Protein AF-A0A448X0I5-F1 (afdb_monomer_lite)

Radius of gyration: 19.86 Å; chains: 1; bounding box: 57×51×52 Å

InterPro domains:
  IPR002018 Carboxylesterase, type B [PF00135] (1-133)
  IPR019826 Carboxylesterase type B, active site [PS00122] (81-96)
  IPR029058 Alpha/Beta hydrolase fold [G3DSA:3.40.50.1820] (1-152)
  IPR029058 Alpha/Beta hydrolase fold [SSF53474] (1-139)
  IPR050654 Acetylcholinesterase-related enzymes [PTHR43918] (1-142)

Organism: NCBI:txid117903

Foldseek 3Di:
DEEDEADLQADDDCPDPVNPCPVVCVPVVADYHYFDFHGFQVQAQPADDDPPDDDFPRHGRNRLVRVQVVLVVCLVPVVVVVHDQAAAEQEYAHLSLLSQQQLCLFPSRVVSHDHYEHEHDHCPPPSSEAENVRSNVLSCVLPPPVCPRVNVVVLVPDDPVVNVVSQDPPPDDDDDPDDPDDPDDHSGHHYQRDDSGHHPPRPDDDHPYDYDYDDPDDPPPPPPDD

Sequence (226 aa):
MVWIYGGGFTSGSASLDVYNGAFLAAHEDVVVVNMQYRMGAFGFLYFKPRSNELPTNAVGNQALWDQNMALRWVQRNIDRFGGDPDQVTLFGESAGSVSVSLHWLSPMSQRYFTRAILQSGSSDCRWGLDSPDESHERSTEVIPPFLHSRTCHLIRSRSMDRRASVWLPPLHSTPLHSTPHSAIHVPAFPVQSGGVEPAASTVCQKVDSLARFHFKGNPMELSRDA

Secondary structure (DSSP, 8-state):
-EEE--STTTS--TT-GGG-THHHHHHHT---EE-----HHHHH-B-PPPTTSPPPS-BS-HHHHHHHHHHHHHHHHGGGGT--GGG-EEEEETHHHHHHHHHHH-TTTGGG-SEEEEES--TTSTTT-B-HHHHHHHHHHHS-GGGSGGGHHHHHTS-HHHHHHHHSPPSS----------S---S---B-SSSSSPPTT--------EEE--------------

pLDDT: mean 75.4, std 24.4, range [26.36, 98.69]

Structure (mmCIF, N/CA/C/O backbone):
data_AF-A0A448X0I5-F1
#
_entry.id   AF-A0A448X0I5-F1
#
loop_
_atom_site.group_PDB
_atom_site.id
_atom_site.type_symbol
_atom_site.label_atom_id
_atom_site.label_alt_id
_atom_site.label_comp_id
_atom_site.label_asym_id
_atom_site.label_entity_id
_atom_site.label_seq_id
_atom_site.pdbx_PDB_ins_code
_atom_site.Cartn_x
_atom_site.Cartn_y
_atom_site.Cartn_z
_atom_site.occupancy
_atom_site.B_iso_or_equiv
_atom_site.auth_seq_id
_atom_site.auth_comp_id
_atom_site.auth_asym_id
_atom_site.auth_atom_id
_atom_site.pdbx_PDB_model_num
ATOM 1 N N . MET A 1 1 ? -7.430 -2.170 13.851 1.00 98.31 1 MET A N 1
ATOM 2 C CA . MET A 1 1 ? -6.114 -2.538 13.281 1.00 98.31 1 MET A CA 1
ATOM 3 C C . MET A 1 1 ? -6.276 -2.857 11.798 1.00 98.31 1 MET A C 1
ATOM 5 O O . MET A 1 1 ? -7.212 -3.565 11.452 1.00 98.31 1 MET A O 1
ATOM 9 N N . VAL A 1 2 ? -5.411 -2.328 10.927 1.00 98.69 2 VAL A N 1
ATOM 10 C CA . VAL A 1 2 ? -5.505 -2.472 9.459 1.00 98.69 2 VAL A CA 1
ATOM 11 C C . VAL A 1 2 ? -4.298 -3.243 8.924 1.00 98.69 2 VAL A C 1
ATOM 13 O O . VAL A 1 2 ? -3.171 -2.771 9.061 1.00 98.69 2 VAL A O 1
ATOM 16 N N . TRP A 1 3 ? -4.535 -4.415 8.336 1.00 98.62 3 TRP A N 1
ATOM 17 C CA . TRP A 1 3 ? -3.514 -5.347 7.858 1.00 98.62 3 TRP A CA 1
ATOM 18 C C . TRP A 1 3 ? -3.138 -5.111 6.393 1.00 98.62 3 TRP A C 1
ATOM 20 O O . TRP A 1 3 ? -4.009 -5.079 5.516 1.00 98.62 3 TRP A O 1
ATOM 30 N N . ILE A 1 4 ? -1.831 -5.034 6.126 1.00 98.62 4 ILE A N 1
ATOM 31 C CA . ILE A 1 4 ? -1.240 -5.100 4.786 1.00 98.62 4 ILE A CA 1
ATOM 32 C C . ILE A 1 4 ? -0.479 -6.421 4.646 1.00 98.62 4 ILE A C 1
ATOM 34 O O . ILE A 1 4 ? 0.539 -6.631 5.308 1.00 98.62 4 ILE A O 1
ATOM 38 N N . TYR A 1 5 ? -0.942 -7.307 3.764 1.00 98.31 5 TYR A N 1
ATOM 39 C CA . TYR A 1 5 ? -0.251 -8.573 3.512 1.00 98.31 5 TYR A CA 1
ATOM 40 C C . TYR A 1 5 ? 1.052 -8.381 2.715 1.00 98.31 5 TYR A C 1
ATOM 42 O O . TYR A 1 5 ? 1.174 -7.461 1.900 1.00 98.31 5 TYR A O 1
ATOM 50 N N . GLY A 1 6 ? 2.013 -9.279 2.952 1.00 96.00 6 GLY A N 1
ATOM 51 C CA . GLY A 1 6 ? 3.290 -9.372 2.240 1.00 96.00 6 GLY A CA 1
ATOM 52 C C . GLY A 1 6 ? 3.223 -10.180 0.940 1.00 96.00 6 GLY A C 1
ATOM 53 O O . GLY A 1 6 ? 2.166 -10.328 0.347 1.00 96.00 6 GLY A O 1
ATOM 54 N N . GLY A 1 7 ? 4.359 -10.722 0.491 1.00 92.69 7 GLY A N 1
ATOM 55 C CA . GLY A 1 7 ? 4.448 -11.490 -0.766 1.00 92.69 7 GLY A CA 1
ATOM 56 C C . GLY A 1 7 ? 5.256 -10.803 -1.870 1.00 92.69 7 GLY A C 1
ATOM 57 O O . GLY A 1 7 ? 4.971 -10.967 -3.060 1.00 92.69 7 GLY A O 1
ATOM 58 N N . GLY A 1 8 ? 6.257 -10.007 -1.469 1.00 90.19 8 GLY A N 1
ATOM 59 C CA . GLY A 1 8 ? 7.232 -9.395 -2.378 1.00 90.19 8 GLY A CA 1
ATOM 60 C C . GLY A 1 8 ? 6.586 -8.555 -3.476 1.00 90.19 8 GLY A C 1
ATOM 61 O O . GLY A 1 8 ? 7.029 -8.620 -4.614 1.00 90.19 8 GLY A O 1
ATOM 62 N N . PHE A 1 9 ? 5.476 -7.874 -3.171 1.00 92.00 9 PHE A N 1
ATOM 63 C CA . PHE A 1 9 ? 4.691 -7.061 -4.110 1.00 92.00 9 PHE A CA 1
ATOM 64 C C . PHE A 1 9 ? 4.168 -7.777 -5.365 1.00 92.00 9 PHE A C 1
ATOM 66 O O . PHE A 1 9 ? 3.594 -7.125 -6.232 1.00 92.00 9 PHE A O 1
ATOM 73 N N . THR A 1 10 ? 4.305 -9.098 -5.476 1.00 87.88 10 THR A N 1
ATOM 74 C CA . THR A 1 10 ? 3.957 -9.884 -6.678 1.00 87.88 10 THR A CA 1
ATOM 75 C C . THR A 1 10 ? 2.949 -10.988 -6.411 1.00 87.88 10 THR A C 1
ATOM 77 O O . THR A 1 10 ? 2.334 -11.497 -7.345 1.00 87.88 10 THR A O 1
ATOM 80 N N . SER A 1 11 ? 2.748 -11.330 -5.145 1.00 89.81 11 SER A N 1
ATOM 81 C CA . SER A 1 11 ? 1.824 -12.358 -4.685 1.00 89.81 11 SER A CA 1
ATOM 82 C C . SER A 1 11 ? 1.225 -11.956 -3.340 1.00 89.81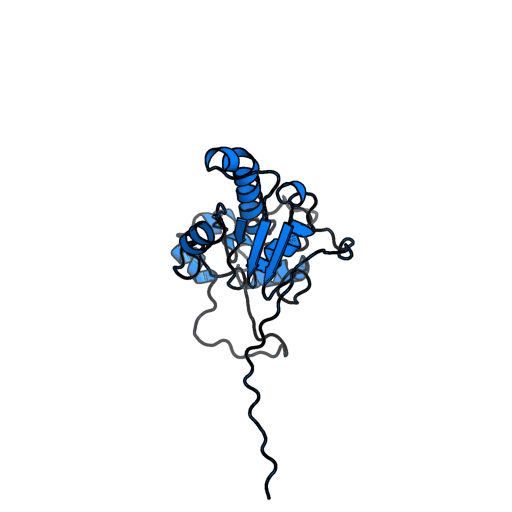 11 SER A C 1
ATOM 84 O O . SER A 1 11 ? 1.711 -11.026 -2.699 1.00 89.81 11 SER A O 1
ATOM 86 N N . GLY A 1 12 ? 0.175 -12.659 -2.920 1.00 94.06 12 GLY A N 1
ATOM 87 C CA . GLY A 1 12 ? -0.479 -12.447 -1.631 1.00 94.06 12 GLY A CA 1
ATOM 88 C C . GLY A 1 12 ? -1.990 -12.268 -1.753 1.00 94.06 12 GLY A C 1
ATOM 89 O O . GLY A 1 12 ? -2.532 -12.051 -2.837 1.00 94.06 12 GLY A O 1
ATOM 90 N N . SER A 1 13 ? -2.681 -12.405 -0.624 1.00 96.56 13 SER A N 1
ATOM 91 C CA . SER A 1 13 ? -4.109 -12.113 -0.507 1.00 96.56 13 SER A CA 1
ATOM 92 C C . SER A 1 13 ? -4.478 -11.853 0.950 1.00 96.56 13 SER A C 1
ATOM 94 O O . SER A 1 13 ? -4.023 -12.557 1.848 1.00 96.56 13 SER A O 1
ATOM 96 N N . ALA A 1 14 ? -5.368 -10.893 1.181 1.00 96.81 14 ALA A N 1
ATOM 97 C CA . ALA A 1 14 ? -6.019 -10.627 2.461 1.00 96.81 14 ALA A CA 1
ATOM 98 C C . ALA A 1 14 ? -6.938 -11.768 2.917 1.00 96.81 14 ALA A C 1
ATOM 100 O O . ALA A 1 14 ? -7.315 -11.810 4.086 1.00 96.81 14 ALA A O 1
ATOM 101 N N . SER A 1 15 ? -7.317 -12.661 1.996 1.00 96.62 15 SER A N 1
ATOM 102 C CA . SER A 1 15 ? -8.253 -13.764 2.225 1.00 96.62 15 SER A CA 1
ATOM 103 C C . SER A 1 15 ? -7.581 -15.082 2.619 1.00 96.62 15 SER A C 1
ATOM 105 O O . SER A 1 15 ? -8.254 -16.106 2.639 1.00 96.62 15 SER A O 1
ATOM 107 N N . LEU A 1 16 ? -6.262 -15.101 2.840 1.00 95.81 16 LEU A N 1
ATOM 108 C CA . LEU A 1 16 ? -5.578 -16.311 3.299 1.00 95.81 16 LEU A CA 1
ATOM 109 C C . LEU A 1 16 ? -6.012 -16.653 4.729 1.00 95.81 16 LEU A C 1
ATOM 111 O O . LEU A 1 16 ? -6.103 -15.760 5.570 1.00 95.81 16 LEU A O 1
ATOM 115 N N . ASP A 1 17 ? -6.186 -17.943 5.022 1.00 96.56 17 ASP A N 1
ATOM 116 C CA . ASP A 1 17 ? -6.641 -18.422 6.338 1.00 96.56 17 ASP A CA 1
ATOM 117 C C . ASP A 1 17 ? -5.736 -17.960 7.487 1.00 96.56 17 ASP A C 1
ATOM 119 O O . ASP A 1 17 ? -6.210 -17.633 8.574 1.00 96.56 17 ASP A O 1
ATOM 123 N N . VAL A 1 18 ? -4.427 -17.857 7.231 1.00 96.19 18 VAL A N 1
ATOM 124 C CA . VAL A 1 18 ? -3.438 -17.354 8.201 1.00 96.19 18 VAL A CA 1
ATOM 125 C C . VAL A 1 18 ? -3.683 -15.893 8.607 1.00 96.19 18 VAL A C 1
ATOM 127 O O . VAL A 1 18 ? -3.232 -15.466 9.665 1.00 96.19 18 VAL A O 1
ATOM 130 N N . TYR A 1 19 ? -4.417 -15.126 7.797 1.00 97.06 19 TYR A N 1
ATOM 131 C CA . TYR A 1 19 ? -4.793 -13.739 8.075 1.00 97.06 19 TYR A CA 1
ATOM 132 C C . TYR A 1 19 ? -6.243 -13.603 8.542 1.00 97.06 19 TYR A C 1
ATOM 134 O O . TYR A 1 19 ? -6.787 -12.497 8.526 1.00 97.06 19 TYR A O 1
ATOM 142 N N . ASN A 1 20 ? -6.887 -14.694 8.964 1.00 96.75 20 ASN A N 1
ATOM 143 C CA . ASN A 1 20 ? -8.222 -14.629 9.542 1.00 96.75 20 ASN A CA 1
ATOM 144 C C . ASN A 1 20 ? -8.223 -13.763 10.818 1.00 96.75 20 ASN A C 1
ATOM 146 O O . ASN A 1 20 ? -7.840 -14.202 11.904 1.00 96.75 20 ASN A O 1
ATOM 150 N N . GLY A 1 21 ? -8.691 -12.521 10.673 1.00 96.62 21 GLY A N 1
ATOM 151 C CA . GLY A 1 21 ? -8.705 -11.515 11.732 1.00 96.62 21 GLY A CA 1
ATOM 152 C C . GLY A 1 21 ? -9.695 -11.791 12.863 1.00 96.62 21 GLY A C 1
ATOM 153 O O . GLY A 1 21 ? -9.618 -11.120 13.888 1.00 96.62 21 GLY A O 1
ATOM 154 N N . ALA A 1 22 ? -10.594 -12.774 12.718 1.00 96.69 22 ALA A N 1
ATOM 155 C CA . ALA A 1 22 ? -11.604 -13.084 13.729 1.00 96.69 22 ALA A CA 1
ATOM 156 C C . ALA A 1 22 ? -10.981 -13.491 15.071 1.00 96.69 22 ALA A C 1
ATOM 158 O O . ALA A 1 22 ? -11.482 -13.103 16.122 1.00 96.69 22 ALA A O 1
ATOM 159 N N . PHE A 1 23 ? -9.862 -14.223 15.043 1.00 94.75 23 PHE A N 1
ATOM 160 C CA . PHE A 1 23 ? -9.165 -14.625 16.265 1.00 94.75 23 PHE A CA 1
ATOM 161 C C . PHE A 1 23 ? -8.624 -13.418 17.027 1.00 94.75 23 PHE A C 1
ATOM 163 O O . PHE A 1 23 ? -8.868 -13.301 18.224 1.00 94.75 23 PHE A O 1
ATOM 170 N N . LEU A 1 24 ? -7.936 -12.508 16.334 1.00 96.62 24 LEU A N 1
ATOM 171 C CA . LEU A 1 24 ? -7.379 -11.305 16.949 1.00 96.62 24 LEU A CA 1
ATOM 172 C C . LEU A 1 24 ? -8.488 -10.378 17.463 1.00 96.62 24 LEU A C 1
ATOM 174 O O . LEU A 1 24 ? -8.401 -9.893 18.585 1.00 96.62 24 LEU A O 1
ATOM 178 N N . ALA A 1 25 ? -9.552 -10.195 16.675 1.00 97.75 25 ALA A N 1
ATOM 179 C CA . ALA A 1 25 ? -10.702 -9.387 17.068 1.00 97.75 25 ALA A CA 1
ATOM 180 C C . ALA A 1 25 ? -11.384 -9.916 18.339 1.00 97.75 25 ALA A C 1
ATOM 182 O O . ALA A 1 25 ? -11.718 -9.135 19.223 1.00 97.75 25 ALA A O 1
ATOM 183 N N . ALA A 1 26 ? -11.552 -11.239 18.448 1.00 96.38 26 ALA A N 1
ATOM 184 C CA . ALA A 1 26 ? -12.213 -11.867 19.589 1.00 96.38 26 ALA A CA 1
ATOM 185 C C . ALA A 1 26 ? -11.378 -11.850 20.881 1.00 96.38 26 ALA A C 1
ATOM 187 O O . ALA A 1 26 ? -11.957 -11.835 21.963 1.00 96.38 26 ALA A O 1
ATOM 188 N N . HIS A 1 27 ? -10.045 -11.891 20.783 1.00 97.25 27 HIS A N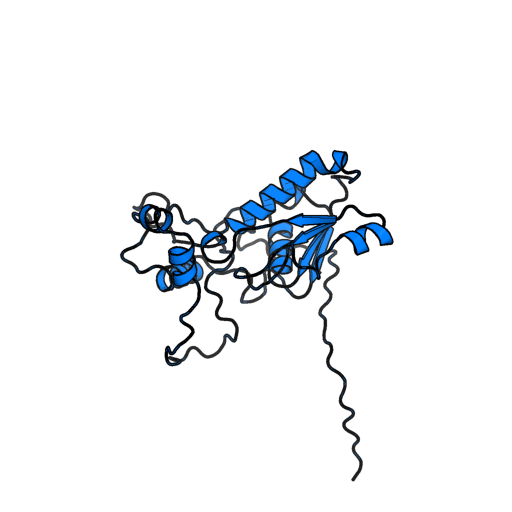 1
ATOM 189 C CA . HIS A 1 27 ? -9.169 -11.964 21.960 1.00 97.25 27 HIS A CA 1
ATOM 190 C C . HIS A 1 27 ? -8.742 -10.592 22.483 1.00 97.25 27 HIS A C 1
ATOM 192 O O . HIS A 1 27 ? -8.615 -10.431 23.691 1.00 97.25 27 HIS A O 1
ATOM 198 N N . GLU A 1 28 ? -8.522 -9.620 21.594 1.00 97.12 28 GLU A N 1
ATOM 199 C CA . GLU A 1 28 ? -7.928 -8.323 21.956 1.00 97.12 28 GLU A CA 1
ATOM 200 C C . GLU A 1 28 ? -8.935 -7.162 21.936 1.00 97.12 28 GLU A C 1
ATOM 202 O O . GLU A 1 28 ? -8.533 -6.015 22.106 1.00 97.12 28 GLU A O 1
ATOM 207 N N . ASP A 1 29 ? -10.226 -7.441 21.717 1.00 95.62 29 ASP A N 1
ATOM 208 C CA . ASP A 1 29 ? -11.299 -6.436 21.613 1.00 95.62 29 ASP A CA 1
ATOM 209 C C . ASP A 1 29 ? -10.967 -5.313 20.611 1.00 95.62 29 ASP A C 1
ATOM 211 O O . ASP A 1 29 ? -10.930 -4.119 20.912 1.00 95.62 29 ASP A O 1
ATOM 215 N N . VAL A 1 30 ? -10.658 -5.719 19.375 1.00 97.75 30 VAL A N 1
ATOM 216 C CA . VAL A 1 30 ? -10.278 -4.808 18.286 1.00 97.75 30 VAL A CA 1
ATOM 217 C C . VAL A 1 30 ? -11.057 -5.090 17.009 1.00 97.75 30 VAL A C 1
ATOM 219 O O . VAL A 1 30 ? -11.312 -6.234 16.641 1.00 97.75 30 VAL A O 1
ATOM 222 N N . VAL A 1 31 ? -11.333 -4.042 16.232 1.00 98.31 31 VAL A N 1
ATOM 223 C CA . VAL A 1 31 ? -11.793 -4.200 14.844 1.00 98.31 31 VAL A CA 1
ATOM 224 C C . VAL A 1 31 ? -10.592 -4.487 13.943 1.00 98.31 31 VAL A C 1
ATOM 226 O O . VAL A 1 31 ? -9.655 -3.685 13.883 1.00 98.31 31 VAL A O 1
ATOM 229 N N . VAL A 1 32 ? -10.613 -5.604 13.212 1.00 98.44 32 VAL A N 1
ATOM 230 C CA . VAL A 1 32 ? -9.558 -5.982 12.256 1.00 98.44 32 VAL A CA 1
ATOM 231 C C . VAL A 1 32 ? -10.042 -5.765 10.825 1.00 98.44 32 VAL A C 1
ATOM 233 O O . VAL A 1 32 ? -11.105 -6.244 10.441 1.00 98.44 32 VAL A O 1
ATOM 236 N N . VAL A 1 33 ? -9.250 -5.048 10.028 1.00 98.62 33 VAL A N 1
ATOM 237 C CA . VAL A 1 33 ? -9.527 -4.771 8.614 1.00 98.62 33 VAL A CA 1
ATOM 238 C C . VAL A 1 33 ? -8.385 -5.314 7.771 1.00 98.62 33 VAL A C 1
ATOM 240 O O . VAL A 1 33 ? -7.253 -4.866 7.927 1.00 98.62 33 VAL A O 1
ATOM 243 N N . ASN A 1 34 ? -8.677 -6.214 6.834 1.00 97.81 34 ASN A N 1
ATOM 244 C CA . ASN A 1 34 ? -7.704 -6.666 5.841 1.00 97.81 34 ASN A CA 1
ATOM 245 C C . ASN A 1 34 ? -8.047 -6.044 4.483 1.00 97.81 34 ASN A C 1
ATOM 247 O O . ASN A 1 34 ? -9.206 -6.077 4.067 1.00 97.81 34 ASN A O 1
ATOM 251 N N . MET A 1 35 ? -7.058 -5.494 3.776 1.00 97.50 35 MET A N 1
ATOM 252 C CA . MET A 1 35 ? -7.280 -4.824 2.488 1.00 97.50 35 MET A CA 1
ATOM 253 C C . MET A 1 35 ? -6.559 -5.514 1.331 1.00 97.50 35 MET A C 1
ATOM 255 O O . MET A 1 35 ? -5.447 -6.009 1.492 1.00 97.50 35 MET A O 1
ATOM 259 N N . GLN A 1 36 ? -7.184 -5.488 0.153 1.00 98.19 36 GLN A N 1
ATOM 260 C CA . GLN A 1 36 ? -6.575 -5.890 -1.116 1.00 98.19 36 GLN A CA 1
ATOM 261 C C . GLN A 1 36 ? -5.869 -4.708 -1.778 1.00 98.19 36 GLN A C 1
ATOM 263 O O . GLN A 1 36 ? -6.360 -3.581 -1.730 1.00 98.19 36 GLN A O 1
ATOM 268 N N . TYR A 1 37 ? -4.758 -4.982 -2.459 1.00 97.75 37 TYR A N 1
ATOM 269 C CA . TYR A 1 37 ? -4.078 -4.015 -3.317 1.00 97.75 37 TYR A CA 1
ATOM 270 C C . TYR A 1 37 ? -3.551 -4.694 -4.586 1.00 97.75 37 TYR A C 1
ATOM 272 O O . TYR A 1 37 ? -3.305 -5.904 -4.606 1.00 97.75 37 TYR A O 1
ATOM 280 N N . ARG A 1 38 ? -3.410 -3.934 -5.680 1.00 95.56 38 ARG A N 1
ATOM 281 C CA . ARG A 1 38 ? -2.838 -4.459 -6.931 1.00 95.56 38 ARG A CA 1
ATOM 282 C C . ARG A 1 38 ? -1.380 -4.879 -6.731 1.00 95.56 38 ARG A C 1
ATOM 284 O O . ARG A 1 38 ? -0.647 -4.256 -5.982 1.00 95.56 38 ARG A O 1
ATOM 291 N N . MET A 1 39 ? -0.937 -5.904 -7.448 1.00 90.44 39 MET A N 1
ATOM 292 C CA . MET A 1 39 ? 0.417 -6.462 -7.331 1.00 90.44 39 MET A CA 1
ATOM 293 C C . MET A 1 39 ? 1.103 -6.552 -8.695 1.00 90.44 39 MET A C 1
ATOM 295 O O . MET A 1 39 ? 0.464 -6.401 -9.743 1.00 90.44 39 MET A O 1
ATOM 299 N N . GLY A 1 40 ? 2.412 -6.788 -8.685 1.00 87.00 40 GLY A N 1
ATOM 300 C CA . GLY A 1 40 ? 3.264 -6.836 -9.863 1.00 87.00 40 GLY A CA 1
ATOM 301 C C . GLY A 1 40 ? 3.110 -5.568 -10.695 1.00 87.00 40 GLY A C 1
ATOM 302 O O . GLY A 1 40 ? 2.828 -4.483 -10.186 1.00 87.00 40 GLY A O 1
ATOM 303 N N . ALA A 1 41 ? 3.200 -5.700 -12.009 1.00 83.19 41 ALA A N 1
ATOM 304 C CA . ALA A 1 41 ? 3.045 -4.552 -12.890 1.00 83.19 41 ALA A CA 1
ATOM 305 C C . ALA A 1 41 ? 1.635 -3.944 -12.912 1.00 83.19 41 ALA A C 1
ATOM 307 O O . ALA A 1 41 ? 1.470 -2.786 -13.284 1.00 83.19 41 ALA A O 1
ATOM 308 N N . PHE A 1 42 ? 0.596 -4.666 -12.480 1.00 85.19 42 PHE A N 1
ATOM 309 C CA . PHE A 1 42 ? -0.723 -4.044 -12.330 1.00 85.19 42 PHE A CA 1
ATOM 310 C C . PHE A 1 42 ? -0.724 -2.964 -11.241 1.00 85.19 42 PHE A C 1
ATOM 312 O O . PHE A 1 42 ? -1.519 -2.024 -11.314 1.00 85.19 42 PHE A O 1
ATOM 319 N N . GLY A 1 43 ? 0.148 -3.115 -10.241 1.00 89.38 43 GLY A N 1
ATOM 320 C CA . GLY A 1 43 ? 0.298 -2.200 -9.114 1.00 89.38 43 GLY A CA 1
ATOM 321 C C . GLY A 1 43 ? 1.481 -1.239 -9.230 1.00 89.38 43 GLY A C 1
ATOM 322 O O . GLY A 1 43 ? 1.410 -0.131 -8.704 1.00 89.38 43 GLY A O 1
ATOM 323 N N . PHE A 1 44 ? 2.550 -1.633 -9.920 1.00 89.94 44 PHE A N 1
ATOM 324 C CA . PHE A 1 44 ? 3.852 -0.970 -9.799 1.00 89.94 44 PHE A CA 1
ATOM 325 C C . PHE A 1 44 ? 4.539 -0.658 -11.132 1.00 89.94 44 PHE A C 1
ATOM 327 O O . PHE A 1 44 ? 5.677 -0.209 -11.136 1.00 89.94 44 PHE A O 1
ATOM 334 N N . LEU A 1 45 ? 3.869 -0.848 -12.274 1.00 86.94 45 LEU A N 1
ATOM 335 C CA . LEU A 1 45 ? 4.476 -0.535 -13.568 1.00 86.94 45 LEU A CA 1
ATOM 336 C C . LEU A 1 45 ? 4.832 0.952 -13.683 1.00 86.94 45 LEU A C 1
ATOM 338 O O . LEU A 1 45 ? 3.960 1.816 -13.525 1.00 86.94 45 LEU A O 1
ATOM 342 N N . TYR A 1 46 ? 6.090 1.224 -14.026 1.00 86.44 46 TYR A N 1
ATOM 343 C CA . TYR A 1 46 ? 6.645 2.568 -14.098 1.00 86.44 46 TYR A CA 1
ATOM 344 C C . TYR A 1 46 ? 7.429 2.785 -15.395 1.00 86.44 46 TYR A C 1
ATOM 346 O O . TYR A 1 46 ? 8.391 2.084 -15.688 1.00 86.44 46 TYR A O 1
ATOM 354 N N . PHE A 1 47 ? 7.068 3.817 -16.157 1.00 85.06 47 PHE A N 1
ATOM 355 C CA . PHE A 1 47 ? 7.911 4.322 -17.237 1.00 85.06 47 PHE A CA 1
ATOM 356 C C . PHE A 1 47 ? 8.293 5.773 -16.975 1.00 85.06 47 PHE A C 1
ATOM 358 O O . PHE A 1 47 ? 7.415 6.641 -16.935 1.00 85.06 47 PHE A O 1
ATOM 365 N N . LYS A 1 48 ? 9.605 6.027 -16.858 1.00 82.56 48 LYS A N 1
ATOM 366 C CA . LYS A 1 48 ? 10.175 7.360 -16.671 1.00 82.56 48 LYS A CA 1
ATOM 367 C C . LYS A 1 48 ? 9.663 8.312 -17.764 1.00 82.56 48 LYS A C 1
ATOM 369 O O . LYS A 1 48 ? 9.806 7.999 -18.950 1.00 82.56 48 LYS A O 1
ATOM 374 N N . PRO A 1 49 ? 9.060 9.459 -17.402 1.00 75.12 49 PRO A N 1
ATOM 375 C CA . PRO A 1 49 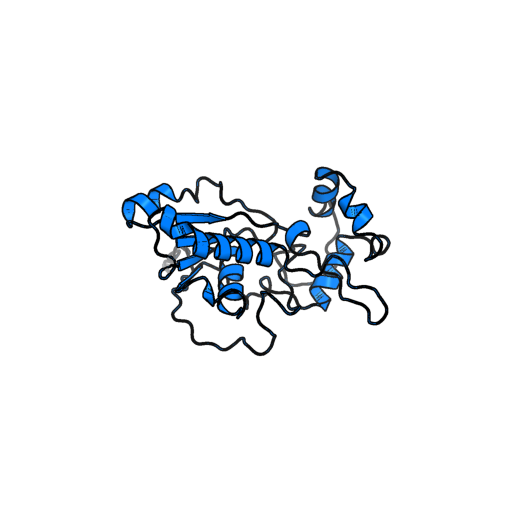? 8.611 10.437 -18.383 1.00 75.12 49 PRO A CA 1
ATOM 376 C C . PRO A 1 49 ? 9.793 10.981 -19.192 1.00 75.12 49 PRO A C 1
ATOM 378 O O . PRO A 1 49 ? 10.828 11.336 -18.626 1.00 75.12 49 PRO A O 1
ATOM 381 N N . ARG A 1 50 ? 9.634 11.093 -20.514 1.00 72.00 50 ARG A N 1
ATOM 382 C CA . ARG A 1 50 ? 10.564 11.841 -21.372 1.00 72.00 50 ARG A CA 1
ATOM 383 C C . ARG A 1 50 ? 10.084 13.282 -21.499 1.00 72.00 50 ARG A C 1
ATOM 385 O O . ARG A 1 50 ? 8.885 13.525 -21.577 1.00 72.00 50 ARG A O 1
ATOM 392 N N . SER A 1 51 ? 11.018 14.232 -21.541 1.00 63.59 51 SER A N 1
ATOM 393 C CA . SER A 1 51 ? 10.750 15.683 -21.528 1.00 63.59 51 SER A CA 1
ATOM 394 C C . SER A 1 51 ? 9.853 16.188 -22.667 1.00 63.59 51 SER A C 1
ATOM 396 O O . SER A 1 51 ? 9.329 17.294 -22.592 1.00 63.59 51 SER A O 1
ATOM 398 N N . ASN A 1 52 ? 9.668 15.384 -23.712 1.00 61.66 52 ASN A N 1
ATOM 399 C CA . ASN A 1 52 ? 8.891 15.677 -24.912 1.00 61.66 52 ASN A CA 1
ATOM 400 C C . ASN A 1 52 ? 7.715 14.706 -25.145 1.00 61.66 52 ASN A C 1
ATOM 402 O O . ASN A 1 52 ? 7.084 14.762 -26.201 1.00 61.66 52 ASN A O 1
ATOM 406 N N . GLU A 1 53 ? 7.411 13.815 -24.197 1.00 60.44 53 GLU A N 1
ATOM 407 C CA . GLU A 1 53 ? 6.290 12.877 -24.295 1.00 60.44 53 GLU A CA 1
ATOM 408 C C . GLU A 1 53 ? 5.154 13.271 -23.342 1.00 60.44 53 GLU A C 1
ATOM 410 O O . GLU A 1 53 ? 5.377 13.805 -22.255 1.00 60.44 53 GLU A O 1
ATOM 415 N N . LEU A 1 54 ? 3.910 12.990 -23.748 1.00 56.56 54 LEU A N 1
ATOM 416 C CA . LEU A 1 54 ? 2.768 13.070 -22.838 1.00 56.56 54 LEU A CA 1
ATOM 417 C C . LEU A 1 54 ? 3.014 12.149 -21.628 1.00 56.56 54 LEU A C 1
ATOM 419 O O . LEU A 1 54 ? 3.615 11.083 -21.808 1.00 56.56 54 LEU A O 1
ATOM 423 N N . PRO A 1 55 ? 2.536 12.516 -20.421 1.00 57.59 55 PRO A N 1
ATOM 424 C CA . PRO A 1 55 ? 2.698 11.694 -19.228 1.00 57.59 55 PRO A CA 1
ATOM 425 C C . PRO A 1 55 ? 2.290 10.250 -19.512 1.00 57.59 55 PRO A C 1
ATOM 427 O O . PRO A 1 55 ? 1.212 9.988 -20.056 1.00 57.59 55 PRO A O 1
ATOM 430 N N . THR A 1 56 ? 3.168 9.304 -19.185 1.00 63.31 56 THR A N 1
ATOM 431 C CA . THR A 1 56 ? 2.858 7.890 -19.374 1.00 63.31 56 THR A CA 1
ATOM 432 C C . THR A 1 56 ? 1.687 7.520 -18.457 1.00 63.31 56 THR A C 1
ATOM 434 O O . THR A 1 56 ? 1.551 8.031 -17.349 1.00 63.31 56 THR A O 1
ATOM 437 N N . ASN A 1 57 ? 0.824 6.600 -18.889 1.00 69.25 57 ASN A N 1
ATOM 438 C CA . ASN A 1 57 ? -0.270 6.090 -18.051 1.00 69.25 57 ASN A CA 1
ATOM 439 C C . ASN A 1 57 ? 0.207 5.062 -16.998 1.00 69.25 57 ASN A C 1
ATOM 441 O O . ASN A 1 57 ? -0.615 4.360 -16.402 1.00 69.25 57 ASN A O 1
ATOM 445 N N . ALA A 1 58 ? 1.522 4.929 -16.826 1.00 78.88 58 ALA A N 1
ATOM 446 C CA . ALA A 1 58 ? 2.201 3.966 -15.972 1.00 78.88 58 ALA A CA 1
ATOM 447 C C . ALA A 1 58 ? 3.214 4.726 -15.110 1.00 78.88 58 ALA A C 1
ATOM 449 O O . ALA A 1 58 ? 4.417 4.712 -15.354 1.00 78.88 58 ALA A O 1
ATOM 450 N N . VAL A 1 59 ? 2.676 5.454 -14.136 1.00 83.44 59 VAL A N 1
ATOM 451 C CA . VAL A 1 59 ? 3.428 6.345 -13.243 1.00 83.44 59 VAL A CA 1
ATOM 452 C C . VAL A 1 59 ? 3.926 5.639 -11.979 1.00 83.44 59 VAL A C 1
ATOM 454 O O . VAL A 1 59 ? 4.411 6.300 -11.072 1.00 83.44 59 VAL A O 1
ATOM 457 N N . GLY A 1 60 ? 3.809 4.309 -11.899 1.00 87.88 60 GLY A N 1
ATOM 458 C CA . GLY A 1 60 ? 4.143 3.544 -10.698 1.00 87.88 60 GLY A CA 1
ATOM 459 C C . GLY A 1 60 ? 3.131 3.706 -9.557 1.00 87.88 60 GLY A C 1
ATOM 460 O O . GLY A 1 60 ? 2.105 4.384 -9.688 1.00 87.88 60 GLY A O 1
ATOM 461 N N . ASN A 1 61 ? 3.414 3.014 -8.449 1.00 92.56 61 ASN A N 1
ATOM 462 C CA . ASN A 1 61 ? 2.786 3.143 -7.121 1.00 92.56 61 ASN A CA 1
ATOM 463 C C . ASN A 1 61 ? 1.254 3.071 -7.051 1.00 92.56 61 ASN A C 1
ATOM 465 O O . ASN A 1 61 ? 0.645 3.463 -6.057 1.00 92.56 61 ASN A O 1
ATOM 469 N N . GLN A 1 62 ? 0.605 2.516 -8.069 1.00 93.00 62 GLN A N 1
ATOM 470 C CA . GLN A 1 62 ? -0.844 2.339 -8.109 1.00 93.00 62 GLN A CA 1
ATOM 471 C C . GLN A 1 62 ? -1.352 1.455 -6.964 1.00 93.00 62 GLN A C 1
ATOM 473 O O . GLN A 1 62 ? -2.409 1.714 -6.400 1.00 93.00 62 GLN A O 1
ATOM 478 N N . ALA A 1 63 ? -0.562 0.458 -6.579 1.00 95.50 63 ALA A N 1
ATOM 479 C CA . ALA A 1 63 ? -0.797 -0.366 -5.403 1.00 95.50 63 ALA A CA 1
ATOM 480 C C . ALA A 1 63 ? -0.767 0.429 -4.087 1.00 95.50 63 ALA A C 1
ATOM 482 O O . ALA A 1 63 ? -1.646 0.251 -3.250 1.00 95.50 63 ALA A O 1
ATOM 483 N N . LEU A 1 64 ? 0.199 1.338 -3.905 1.00 96.19 64 LEU A N 1
ATOM 484 C CA . LEU A 1 64 ? 0.251 2.203 -2.717 1.00 96.19 64 LEU A CA 1
ATOM 485 C C . LEU A 1 64 ? -0.943 3.164 -2.681 1.00 96.19 64 LEU A C 1
ATOM 487 O O . LEU A 1 64 ? -1.456 3.486 -1.611 1.00 96.19 64 LEU A O 1
ATOM 491 N N . TRP A 1 65 ? -1.430 3.591 -3.848 1.00 96.19 65 TRP A N 1
ATOM 492 C CA . TRP A 1 65 ? -2.674 4.350 -3.951 1.00 96.19 65 TRP A CA 1
ATOM 493 C C . TRP A 1 65 ? -3.910 3.527 -3.578 1.00 96.19 65 TRP A C 1
ATOM 495 O O . TRP A 1 65 ? -4.799 4.068 -2.920 1.00 96.19 65 TRP A O 1
ATOM 505 N N . ASP A 1 66 ? -3.962 2.238 -3.925 1.00 98.25 66 ASP A N 1
ATOM 506 C CA . ASP A 1 66 ? -5.032 1.341 -3.467 1.00 98.25 66 ASP A CA 1
ATOM 507 C C . ASP A 1 66 ? -5.037 1.242 -1.935 1.00 98.25 66 ASP A C 1
ATOM 509 O O . ASP A 1 66 ? -6.080 1.403 -1.300 1.00 98.25 66 ASP A O 1
ATOM 513 N N . GLN A 1 67 ? -3.856 1.062 -1.335 1.00 98.31 67 GLN A N 1
ATOM 514 C CA . GLN A 1 67 ? -3.680 1.009 0.118 1.00 98.31 67 GLN A CA 1
ATOM 515 C C . GLN A 1 67 ? -4.075 2.345 0.777 1.00 98.31 67 GLN A C 1
ATOM 517 O O . GLN A 1 67 ? -4.849 2.362 1.734 1.00 98.31 67 GLN A O 1
ATOM 522 N N . ASN A 1 68 ? -3.650 3.489 0.224 1.00 97.81 68 ASN A N 1
ATOM 523 C CA . ASN A 1 68 ? -4.059 4.814 0.707 1.00 97.81 68 ASN A CA 1
ATOM 524 C C . ASN A 1 68 ? -5.583 5.012 0.617 1.00 97.81 68 ASN A C 1
ATOM 526 O O . ASN A 1 68 ? -6.199 5.561 1.531 1.00 97.81 68 ASN A O 1
ATOM 530 N N . MET A 1 69 ? -6.213 4.546 -0.462 1.00 98.25 69 MET A N 1
ATOM 531 C CA . MET A 1 69 ? -7.664 4.604 -0.624 1.00 98.25 69 MET A CA 1
ATOM 532 C C . MET A 1 69 ? -8.388 3.746 0.421 1.00 98.25 69 MET A C 1
ATOM 534 O O . MET A 1 69 ? -9.393 4.198 0.972 1.00 98.25 69 MET A O 1
ATOM 538 N N . ALA A 1 70 ? -7.871 2.559 0.740 1.00 98.56 70 ALA A N 1
ATOM 539 C CA . ALA A 1 70 ? -8.404 1.726 1.813 1.00 98.56 70 ALA A CA 1
ATOM 540 C C . ALA A 1 70 ? -8.267 2.408 3.187 1.00 98.56 70 ALA A C 1
ATOM 542 O O . ALA A 1 70 ? -9.239 2.457 3.937 1.00 98.56 70 ALA A O 1
ATOM 543 N N . LEU A 1 71 ? -7.126 3.042 3.484 1.00 98.56 71 LEU A N 1
ATOM 544 C CA . LEU A 1 71 ? -6.944 3.833 4.712 1.00 98.56 71 LEU A CA 1
ATOM 545 C C . LEU A 1 71 ? -7.946 4.994 4.809 1.00 98.56 71 LEU A C 1
ATOM 547 O O . LEU A 1 71 ? -8.542 5.225 5.860 1.00 98.56 71 LEU A O 1
ATOM 551 N N . ARG A 1 72 ? -8.200 5.690 3.694 1.00 98.25 72 ARG A N 1
ATOM 552 C CA . ARG A 1 72 ? -9.242 6.730 3.612 1.00 98.25 72 ARG A CA 1
ATOM 553 C C . ARG A 1 72 ? -10.634 6.176 3.858 1.00 98.25 72 ARG A C 1
ATOM 555 O O . ARG A 1 72 ? -11.466 6.868 4.439 1.00 98.25 72 ARG A O 1
ATOM 562 N N . TRP A 1 73 ? -10.909 4.972 3.367 1.00 98.69 73 TRP A N 1
ATOM 563 C CA . TRP A 1 73 ? -12.182 4.312 3.604 1.00 98.69 73 TRP A CA 1
ATOM 564 C C . TRP A 1 73 ? -12.343 3.966 5.084 1.00 98.69 73 TRP A C 1
ATOM 566 O O . TRP A 1 73 ? -13.380 4.299 5.649 1.00 98.69 73 TRP A O 1
ATOM 576 N N . VAL A 1 74 ? -11.312 3.405 5.726 1.00 98.62 74 VAL A N 1
ATOM 577 C CA . VAL A 1 74 ? -11.315 3.108 7.168 1.00 98.62 74 VAL A CA 1
ATOM 578 C C . VAL A 1 74 ? -11.607 4.381 7.960 1.00 98.62 74 VAL A C 1
ATOM 580 O O . VAL A 1 74 ? -12.591 4.432 8.686 1.00 98.62 74 VAL A O 1
ATOM 583 N N . GLN A 1 75 ? -10.854 5.453 7.721 1.00 98.06 75 GLN A N 1
ATOM 584 C CA . GLN A 1 75 ? -11.051 6.744 8.392 1.00 98.06 75 GLN A CA 1
ATOM 585 C C . GLN A 1 75 ? -12.471 7.314 8.281 1.00 98.06 75 GLN A C 1
ATOM 587 O O . GLN A 1 75 ? -12.946 7.989 9.183 1.00 98.06 75 GLN A O 1
ATOM 592 N N . ARG A 1 76 ? -13.166 7.053 7.170 1.00 98.25 76 ARG A N 1
ATOM 593 C CA . ARG A 1 76 ? -14.506 7.603 6.910 1.00 98.25 76 ARG A CA 1
ATOM 594 C C . ARG A 1 76 ? -15.657 6.727 7.390 1.00 98.25 76 ARG A C 1
ATOM 596 O O . ARG A 1 76 ? -16.790 7.197 7.350 1.00 98.25 76 ARG A O 1
ATOM 603 N N . ASN A 1 77 ? -15.403 5.455 7.694 1.00 98.62 77 ASN A N 1
ATOM 604 C CA . ASN A 1 77 ? -16.477 4.475 7.862 1.00 98.62 77 ASN A CA 1
ATOM 605 C C . ASN A 1 77 ? -16.293 3.528 9.049 1.00 98.62 77 ASN A C 1
ATOM 607 O O . ASN A 1 77 ? -17.242 2.815 9.365 1.00 98.62 77 ASN A O 1
ATOM 611 N N . ILE A 1 78 ? -15.103 3.439 9.655 1.00 98.50 78 ILE A N 1
ATOM 612 C CA . ILE A 1 78 ? -14.818 2.396 10.652 1.00 98.50 78 ILE A CA 1
ATOM 613 C C . ILE A 1 78 ? -15.621 2.569 11.948 1.00 98.50 78 ILE A C 1
ATOM 615 O O . ILE A 1 78 ? -15.919 1.577 12.610 1.00 98.50 78 ILE A O 1
ATOM 619 N N . ASP A 1 79 ? -16.056 3.794 12.240 1.00 98.19 79 ASP A N 1
ATOM 620 C CA . ASP A 1 79 ? -16.990 4.146 13.316 1.00 98.19 79 ASP A CA 1
ATOM 621 C C . ASP A 1 79 ? -18.293 3.342 13.241 1.00 98.19 79 ASP A C 1
ATOM 623 O O . ASP A 1 79 ? -18.792 2.839 14.246 1.00 98.19 79 ASP A O 1
ATOM 627 N N . ARG A 1 80 ? -18.796 3.101 12.027 1.00 98.38 80 ARG A N 1
ATOM 628 C CA . ARG A 1 80 ? -20.015 2.309 11.788 1.00 98.38 80 ARG A CA 1
ATOM 629 C C . ARG A 1 80 ? -19.853 0.823 12.096 1.00 98.38 80 ARG A C 1
ATOM 631 O O . ARG A 1 80 ? -20.850 0.115 12.195 1.00 98.38 80 ARG A O 1
ATOM 638 N N . PHE A 1 81 ? -18.615 0.355 12.223 1.00 97.75 81 PHE A N 1
ATOM 639 C CA . PHE A 1 81 ? -18.270 -1.021 12.577 1.00 97.75 81 PHE A CA 1
ATOM 640 C C . PHE A 1 81 ? -17.792 -1.134 14.033 1.00 97.75 81 PHE A C 1
ATOM 642 O O . PHE A 1 81 ? -17.275 -2.178 14.418 1.00 97.75 81 PHE A O 1
ATOM 649 N N . GLY A 1 82 ? -17.949 -0.071 14.834 1.00 97.44 82 GLY A N 1
ATOM 650 C CA . GLY A 1 82 ? -17.520 -0.028 16.233 1.00 97.44 82 GLY A CA 1
ATOM 651 C C . GLY A 1 82 ? -16.032 0.274 16.432 1.00 97.44 82 GLY A C 1
ATOM 652 O O . GLY A 1 82 ? -15.531 0.122 17.540 1.00 97.44 82 GLY A O 1
ATOM 653 N N . GLY A 1 83 ? -15.310 0.681 15.383 1.00 97.94 83 GLY A N 1
ATOM 654 C CA . GLY A 1 83 ? -13.916 1.107 15.497 1.00 97.94 83 GLY A CA 1
ATOM 655 C C . GLY A 1 83 ? -13.779 2.607 15.750 1.00 97.94 83 GLY A C 1
ATOM 656 O O . GLY A 1 83 ? -14.652 3.390 15.401 1.00 97.94 83 GLY A O 1
ATOM 657 N N . ASP A 1 84 ? -12.645 3.020 16.303 1.00 98.12 84 ASP A N 1
ATOM 658 C CA . ASP A 1 84 ? -12.312 4.431 16.508 1.00 98.12 84 ASP A CA 1
ATOM 659 C C . ASP A 1 84 ? -11.353 4.912 15.391 1.00 98.12 84 ASP A C 1
ATOM 661 O O . ASP A 1 84 ? -10.231 4.390 15.293 1.00 98.12 84 ASP A O 1
ATOM 665 N N . PRO A 1 85 ? -11.760 5.863 14.519 1.00 97.75 85 PRO A N 1
ATOM 666 C CA . PRO A 1 85 ? -10.900 6.383 13.454 1.00 97.75 85 PRO A CA 1
ATOM 667 C C . PRO A 1 85 ? -9.647 7.106 13.981 1.00 97.75 85 PRO A C 1
ATOM 669 O O . PRO A 1 85 ? -8.639 7.143 13.272 1.00 97.75 85 PRO A O 1
ATOM 672 N N . ASP A 1 86 ? -9.643 7.588 15.226 1.00 97.50 86 ASP A N 1
ATOM 673 C CA . ASP A 1 86 ? -8.483 8.246 15.843 1.00 97.50 86 ASP A CA 1
ATOM 674 C C . ASP A 1 86 ? -7.489 7.241 16.463 1.00 97.50 86 ASP A C 1
ATOM 676 O O . ASP A 1 86 ? -6.369 7.593 16.852 1.00 97.50 86 ASP A O 1
ATOM 680 N N . GLN A 1 87 ? -7.848 5.952 16.511 1.00 97.69 87 GLN A N 1
ATOM 681 C CA . GLN A 1 87 ? -7.021 4.871 17.065 1.00 97.69 87 GLN A CA 1
ATOM 682 C C . GLN A 1 87 ? -6.678 3.777 16.051 1.00 97.69 87 GLN A C 1
ATOM 684 O O . GLN A 1 87 ? -6.470 2.604 16.382 1.00 97.69 87 GLN A O 1
ATOM 689 N N . VAL A 1 88 ? -6.531 4.159 14.785 1.00 98.50 88 VAL A N 1
ATOM 690 C CA . VAL A 1 88 ? -6.118 3.231 13.731 1.00 98.50 88 VAL A CA 1
ATOM 691 C C . VAL A 1 88 ? -4.637 2.858 13.892 1.00 98.50 88 VAL A C 1
ATOM 693 O O . VAL A 1 88 ? -3.751 3.709 13.895 1.00 98.50 88 VAL A O 1
ATOM 696 N N . THR A 1 89 ? -4.359 1.556 13.984 1.00 98.62 89 THR A N 1
ATOM 697 C CA . THR A 1 89 ? -3.000 0.989 13.901 1.00 98.62 89 THR A CA 1
ATOM 698 C C . THR A 1 89 ? -2.831 0.277 12.566 1.00 98.62 89 THR A C 1
ATOM 700 O O . THR A 1 89 ? -3.597 -0.646 12.275 1.00 98.62 89 THR A O 1
ATOM 703 N N . LEU A 1 90 ? -1.845 0.696 11.774 1.00 98.62 90 LEU A N 1
ATOM 704 C CA . LEU A 1 90 ? -1.470 0.080 10.503 1.00 98.62 90 LEU A CA 1
ATOM 705 C C . LEU A 1 90 ? -0.378 -0.968 10.736 1.00 98.62 90 LEU A C 1
ATOM 707 O O . LEU A 1 90 ? 0.615 -0.691 11.401 1.00 98.62 90 LEU A O 1
ATOM 711 N N . PHE A 1 91 ? -0.534 -2.177 10.211 1.00 98.50 91 PHE A N 1
ATOM 712 C CA . PHE A 1 91 ? 0.450 -3.236 10.425 1.00 98.50 91 PHE A CA 1
ATOM 713 C C . PHE A 1 91 ? 0.594 -4.143 9.209 1.00 98.50 91 PHE A C 1
ATOM 715 O O . PHE A 1 91 ? -0.351 -4.316 8.442 1.00 98.50 91 PHE A O 1
ATOM 722 N N . GLY A 1 92 ? 1.789 -4.696 9.018 1.00 98.12 92 GLY A N 1
ATOM 723 C CA . GLY A 1 92 ? 2.090 -5.532 7.862 1.00 98.12 92 GLY A CA 1
ATOM 724 C C . GLY A 1 92 ? 3.381 -6.323 8.013 1.00 98.12 92 GLY A C 1
ATOM 725 O O . GLY A 1 92 ? 4.246 -5.983 8.824 1.00 98.12 92 GLY A O 1
ATOM 726 N N . GLU A 1 93 ? 3.511 -7.366 7.195 1.00 97.50 93 GLU A N 1
ATOM 727 C CA . GLU A 1 93 ? 4.675 -8.256 7.149 1.00 97.50 93 GLU A CA 1
ATOM 728 C C . GLU A 1 93 ? 5.336 -8.247 5.765 1.00 97.50 93 GLU A C 1
ATOM 730 O O . GLU A 1 93 ? 4.660 -8.068 4.750 1.00 97.50 93 GLU A O 1
ATOM 735 N N . SER A 1 94 ? 6.667 -8.385 5.715 1.00 96.19 94 SER A N 1
ATOM 736 C CA . SER A 1 94 ? 7.453 -8.401 4.474 1.00 96.19 94 SER A CA 1
ATOM 737 C C . SER A 1 94 ? 7.148 -7.162 3.613 1.00 96.19 94 SER A C 1
ATOM 739 O O . SER A 1 94 ? 7.284 -6.036 4.091 1.00 96.19 94 SER A O 1
ATOM 741 N N . ALA A 1 95 ? 6.704 -7.329 2.364 1.00 95.75 95 ALA A N 1
ATOM 742 C CA . ALA A 1 95 ? 6.266 -6.237 1.491 1.00 95.75 95 ALA A CA 1
ATOM 743 C C . ALA A 1 95 ? 5.138 -5.385 2.103 1.00 95.75 95 ALA A C 1
ATOM 745 O O . ALA A 1 95 ? 5.096 -4.176 1.895 1.00 95.75 95 ALA A O 1
ATOM 746 N N . GLY A 1 96 ? 4.274 -5.977 2.930 1.00 97.44 96 GLY A N 1
ATOM 747 C CA . GLY A 1 96 ? 3.284 -5.244 3.711 1.00 97.44 96 GLY A CA 1
ATOM 748 C C . GLY A 1 96 ? 3.937 -4.320 4.738 1.00 97.44 96 GLY A C 1
ATOM 749 O O . GLY A 1 96 ? 3.529 -3.172 4.871 1.00 97.44 96 GLY A O 1
ATOM 750 N N . SER A 1 97 ? 5.008 -4.768 5.400 1.00 96.94 97 SER A N 1
ATOM 751 C CA . SER A 1 97 ? 5.800 -3.946 6.329 1.00 96.94 97 SER A CA 1
ATOM 752 C C . SER A 1 97 ? 6.530 -2.803 5.616 1.00 96.94 97 SER A C 1
ATOM 754 O O . SER A 1 97 ? 6.565 -1.674 6.108 1.00 96.94 97 SER A O 1
ATOM 756 N N . VAL A 1 98 ? 7.052 -3.064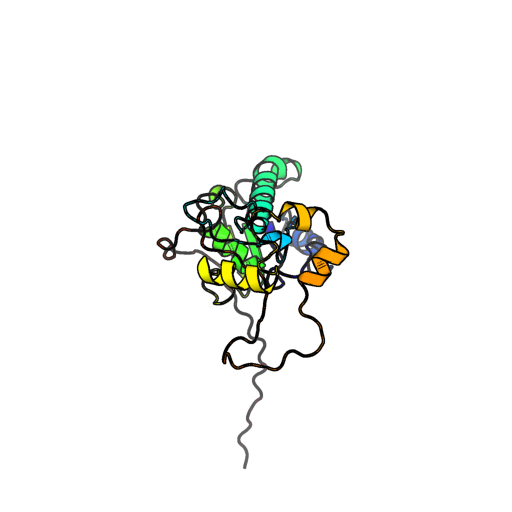 4.412 1.00 95.88 98 VAL A N 1
ATOM 757 C CA . VAL A 1 98 ? 7.577 -2.017 3.522 1.00 95.88 98 VAL A CA 1
ATOM 758 C C . VAL A 1 98 ? 6.481 -0.985 3.228 1.00 95.88 98 VAL A C 1
ATOM 760 O O . VAL A 1 98 ? 6.690 0.204 3.458 1.00 95.88 98 VAL A O 1
ATOM 763 N N . SER A 1 99 ? 5.284 -1.413 2.826 1.00 97.00 99 SER A N 1
ATOM 764 C CA . SER A 1 99 ? 4.132 -0.522 2.635 1.00 97.00 99 SER A CA 1
ATOM 765 C C . SER A 1 99 ? 3.781 0.289 3.887 1.00 97.00 99 SER A C 1
ATOM 767 O O . SER A 1 99 ? 3.562 1.496 3.780 1.00 97.00 99 SER A O 1
ATOM 769 N N . VAL A 1 100 ? 3.778 -0.325 5.079 1.00 97.69 100 VAL A N 1
ATOM 770 C CA . VAL A 1 100 ? 3.557 0.394 6.347 1.00 97.69 100 VAL A CA 1
ATOM 771 C C . VAL A 1 100 ? 4.595 1.497 6.529 1.00 97.69 100 VAL A C 1
ATOM 773 O O . VAL A 1 100 ? 4.221 2.630 6.818 1.00 97.69 100 VAL A O 1
ATOM 776 N N . SER A 1 101 ? 5.880 1.208 6.310 1.00 95.56 101 SER A N 1
ATOM 777 C CA . SER A 1 101 ? 6.936 2.223 6.422 1.00 95.56 101 SER A CA 1
ATOM 778 C C . SER A 1 101 ? 6.797 3.349 5.391 1.00 95.56 101 SER A C 1
ATOM 780 O O . SER A 1 101 ? 6.944 4.517 5.741 1.00 95.56 101 SER A O 1
ATOM 782 N N . LEU A 1 102 ? 6.430 3.036 4.143 1.00 95.31 102 LEU A N 1
ATOM 783 C CA . LEU A 1 102 ? 6.210 4.041 3.100 1.00 95.31 102 LEU A CA 1
ATOM 784 C C . LEU A 1 102 ? 5.027 4.948 3.454 1.00 95.31 102 LEU A C 1
ATOM 786 O O . LEU A 1 102 ? 5.134 6.166 3.342 1.00 95.31 102 LEU A O 1
ATOM 790 N N . HIS A 1 103 ? 3.928 4.383 3.959 1.00 96.44 103 HIS A N 1
ATOM 791 C CA . HIS A 1 103 ? 2.799 5.164 4.460 1.00 96.44 103 HIS A CA 1
ATOM 792 C C . HIS A 1 103 ? 3.148 5.973 5.712 1.00 96.44 103 HIS A C 1
ATOM 794 O O . HIS A 1 103 ? 2.692 7.111 5.826 1.00 96.44 103 HIS A O 1
ATOM 800 N N . TRP A 1 104 ? 3.973 5.427 6.612 1.00 94.44 104 TRP A N 1
ATOM 801 C CA . TRP A 1 104 ? 4.493 6.140 7.780 1.00 94.44 104 TRP A CA 1
ATOM 802 C C . TRP A 1 104 ? 5.362 7.324 7.392 1.00 94.44 104 TRP A C 1
ATOM 804 O O . TRP A 1 104 ? 5.376 8.294 8.122 1.00 94.44 104 TRP A O 1
ATOM 814 N N . LEU A 1 105 ? 6.066 7.292 6.264 1.00 90.44 105 LEU A N 1
ATOM 815 C CA . LEU A 1 105 ? 6.896 8.410 5.802 1.00 90.44 105 LEU A CA 1
ATOM 816 C C . LEU A 1 105 ? 6.134 9.386 4.884 1.00 90.44 105 LEU A C 1
ATOM 818 O O . LEU A 1 105 ? 6.615 10.476 4.586 1.00 90.44 105 LEU A O 1
ATOM 822 N N . SER A 1 106 ? 4.939 9.004 4.437 1.00 90.62 106 SER A N 1
ATOM 823 C CA . SER A 1 106 ? 4.114 9.740 3.484 1.00 90.62 106 SER A CA 1
ATOM 824 C C . SER A 1 106 ? 3.266 10.838 4.127 1.00 90.62 106 SER A C 1
ATOM 826 O O . SER A 1 106 ? 2.295 10.517 4.822 1.00 90.62 106 SER A O 1
ATOM 828 N N . PRO A 1 107 ? 3.439 12.123 3.773 1.00 89.31 107 PRO A N 1
ATOM 829 C CA . PRO A 1 107 ? 2.495 13.167 4.184 1.00 89.31 107 PRO A CA 1
ATOM 830 C C . PRO A 1 107 ? 1.065 12.924 3.661 1.00 89.31 107 PRO A C 1
ATOM 832 O O . PRO A 1 107 ? 0.077 13.419 4.210 1.00 89.31 107 PRO A O 1
ATOM 835 N N . MET A 1 108 ? 0.927 12.143 2.584 1.00 90.88 108 MET A N 1
ATOM 836 C CA . MET A 1 108 ? -0.365 11.819 1.981 1.00 90.88 108 MET A CA 1
ATOM 837 C C . MET A 1 108 ? -1.119 10.710 2.724 1.00 90.88 108 MET A C 1
ATOM 839 O O . MET A 1 108 ? -2.328 10.574 2.516 1.00 90.88 108 MET A O 1
ATOM 843 N N . SER A 1 109 ? -0.428 9.932 3.567 1.00 93.69 109 SER A N 1
ATOM 844 C CA . SER A 1 109 ? -0.989 8.752 4.242 1.00 93.69 109 SER A CA 1
ATOM 845 C C . SER A 1 109 ? -0.920 8.815 5.766 1.00 93.69 109 SER A C 1
ATOM 847 O O . SER A 1 109 ? -1.844 8.316 6.401 1.00 93.69 109 SER A O 1
ATOM 849 N N . GLN A 1 110 ? 0.114 9.446 6.341 1.00 91.38 110 GLN A N 1
ATOM 850 C CA . GLN A 1 110 ? 0.357 9.523 7.792 1.00 91.38 110 GLN A CA 1
ATOM 851 C C . GLN A 1 110 ? -0.883 9.935 8.590 1.00 91.38 110 GLN A C 1
ATOM 853 O O . GLN A 1 110 ? -1.160 9.374 9.637 1.00 91.38 110 GLN A O 1
ATOM 858 N N . ARG A 1 111 ? -1.678 10.878 8.073 1.00 94.38 111 ARG A N 1
ATOM 859 C CA . ARG A 1 111 ? -2.884 11.385 8.750 1.00 94.38 111 ARG A CA 1
ATOM 860 C C . ARG A 1 111 ? -4.023 10.369 8.918 1.00 94.38 111 ARG A C 1
ATOM 862 O O . ARG A 1 111 ? -5.047 10.726 9.482 1.00 94.38 111 ARG A O 1
ATOM 869 N N . TYR A 1 112 ? -3.918 9.171 8.341 1.00 97.44 112 TYR A N 1
ATOM 870 C CA . TYR A 1 112 ? -4.995 8.178 8.364 1.00 97.44 112 TYR A CA 1
ATOM 871 C C . TYR A 1 112 ? -4.796 7.069 9.401 1.00 97.44 112 TYR A C 1
ATOM 873 O O . TYR A 1 112 ? -5.671 6.213 9.541 1.00 97.44 112 TYR A O 1
ATOM 881 N N . PHE A 1 113 ? -3.676 7.059 10.120 1.00 97.75 113 PHE A N 1
ATOM 882 C CA . PHE A 1 113 ? -3.417 6.116 11.202 1.00 97.75 113 PHE A CA 1
ATOM 883 C C . PHE A 1 113 ? -2.520 6.752 12.265 1.00 97.75 113 PHE A C 1
ATOM 885 O O . PHE A 1 113 ? -1.787 7.699 12.004 1.00 97.75 113 PHE A O 1
ATOM 892 N N . THR A 1 114 ? -2.564 6.197 13.468 1.00 97.25 114 THR A N 1
ATOM 893 C CA . THR A 1 114 ? -1.907 6.754 14.658 1.00 97.25 114 THR A CA 1
ATOM 894 C C . THR A 1 114 ? -0.653 5.969 15.027 1.00 97.25 114 THR A C 1
ATOM 896 O O . THR A 1 114 ? 0.293 6.514 15.587 1.00 97.25 114 THR A O 1
ATOM 899 N N . ARG A 1 115 ? -0.638 4.662 14.736 1.00 96.88 115 ARG A N 1
ATOM 900 C CA . ARG A 1 115 ? 0.443 3.740 15.116 1.00 96.88 115 ARG A CA 1
ATOM 901 C C . ARG A 1 115 ? 0.790 2.803 13.969 1.00 96.88 115 ARG A C 1
ATOM 903 O O . ARG A 1 115 ? -0.070 2.500 13.139 1.00 96.88 115 ARG A O 1
ATOM 910 N N . ALA A 1 116 ? 2.029 2.317 13.963 1.00 97.25 116 ALA A N 1
ATOM 911 C CA . ALA A 1 116 ? 2.511 1.346 12.992 1.00 97.25 116 ALA A CA 1
ATOM 912 C C . ALA A 1 116 ? 3.226 0.157 13.642 1.00 97.25 116 ALA A C 1
ATOM 914 O O . ALA A 1 116 ? 3.979 0.319 14.603 1.00 97.25 116 ALA A O 1
ATOM 915 N N . ILE A 1 117 ? 3.025 -1.035 13.078 1.00 98.25 117 ILE A N 1
ATOM 916 C CA . ILE A 1 117 ? 3.775 -2.251 13.417 1.00 98.25 117 ILE A CA 1
ATOM 917 C C . ILE A 1 117 ? 4.406 -2.801 12.137 1.00 98.25 117 ILE A C 1
ATOM 919 O O . ILE A 1 117 ? 3.723 -3.007 11.134 1.00 98.25 117 ILE A O 1
ATOM 923 N N . LEU A 1 118 ? 5.716 -3.034 12.191 1.00 97.19 118 LEU A N 1
ATOM 924 C CA . LEU A 1 118 ? 6.532 -3.441 11.054 1.00 97.19 118 LEU A CA 1
ATOM 925 C C . LEU A 1 118 ? 7.137 -4.820 11.332 1.00 97.19 118 LEU A C 1
ATOM 927 O O . LEU A 1 118 ? 7.918 -4.984 12.273 1.00 97.19 118 LEU A O 1
ATOM 931 N N . GLN A 1 119 ? 6.774 -5.820 10.529 1.00 96.88 119 GLN A N 1
ATOM 932 C CA . GLN A 1 119 ? 7.242 -7.197 10.680 1.00 96.88 119 GLN A CA 1
ATOM 933 C C . GLN A 1 119 ? 8.106 -7.589 9.473 1.00 96.88 119 GLN A C 1
ATOM 935 O O . GLN A 1 119 ? 7.624 -7.676 8.349 1.00 96.88 119 GLN A O 1
ATOM 940 N N . SER A 1 120 ? 9.397 -7.845 9.693 1.00 94.94 120 SER A N 1
ATOM 941 C CA . SER A 1 120 ? 10.298 -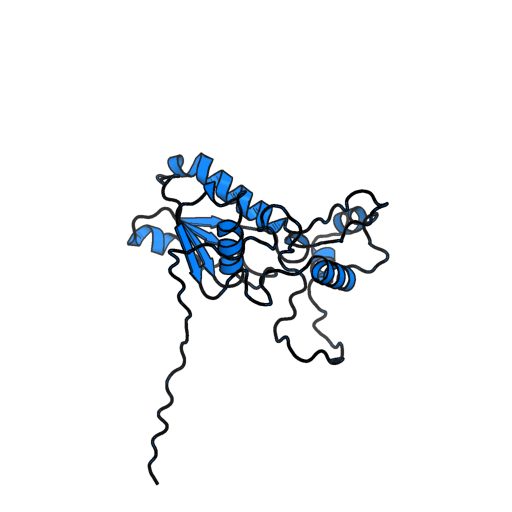8.399 8.664 1.00 94.94 120 SER A CA 1
ATOM 942 C C . SER A 1 120 ? 10.413 -7.585 7.354 1.00 94.94 120 SER A C 1
ATOM 944 O O . SER A 1 120 ? 10.633 -8.159 6.288 1.00 94.94 120 SER A O 1
ATOM 946 N N . GLY A 1 121 ? 10.291 -6.252 7.404 1.00 91.50 121 GLY A N 1
ATOM 947 C CA . GLY A 1 121 ? 10.519 -5.383 6.241 1.00 91.50 121 GLY A CA 1
ATOM 948 C C . GLY A 1 121 ? 10.483 -3.886 6.562 1.00 91.50 121 GLY A C 1
ATOM 949 O O . GLY A 1 121 ? 9.859 -3.469 7.536 1.00 91.50 121 GLY A O 1
ATOM 950 N N . SER A 1 122 ? 11.142 -3.073 5.739 1.00 91.56 122 SER A N 1
ATOM 951 C CA . SER A 1 122 ? 11.164 -1.605 5.824 1.00 91.56 122 SER A CA 1
ATOM 952 C C . SER A 1 122 ? 11.432 -0.992 4.444 1.00 91.56 122 SER A C 1
ATOM 954 O O . SER A 1 122 ? 11.967 -1.662 3.562 1.00 91.56 122 SER A O 1
ATOM 956 N N . SER A 1 123 ? 11.107 0.287 4.256 1.00 88.06 123 SER A N 1
ATOM 957 C CA . SER A 1 123 ? 11.357 1.040 3.017 1.00 88.06 123 SER A CA 1
ATOM 958 C C . SER A 1 123 ? 12.834 1.113 2.641 1.00 88.06 123 SER A C 1
ATOM 960 O O . SER A 1 123 ? 13.147 1.329 1.480 1.00 88.06 123 SER A O 1
ATOM 962 N N . ASP A 1 124 ? 13.721 0.926 3.616 1.00 86.19 124 ASP A N 1
ATOM 963 C CA . ASP A 1 124 ? 15.176 0.930 3.442 1.00 86.19 124 ASP A CA 1
ATOM 964 C C . ASP A 1 124 ? 15.739 -0.452 3.053 1.00 86.19 124 ASP A C 1
ATOM 966 O O . ASP A 1 124 ? 16.927 -0.619 2.785 1.00 86.19 124 ASP A O 1
ATOM 970 N N . CYS A 1 125 ? 14.897 -1.491 3.010 1.00 83.62 125 CYS A N 1
ATOM 971 C CA . CYS A 1 125 ? 15.317 -2.776 2.465 1.00 83.62 125 CYS A CA 1
ATOM 972 C C . CYS A 1 125 ? 15.662 -2.615 0.978 1.00 83.62 125 CYS A C 1
ATOM 974 O O . CYS A 1 125 ? 14.928 -1.972 0.235 1.00 83.62 125 CYS A O 1
ATOM 976 N N . ARG A 1 126 ? 16.716 -3.295 0.508 1.00 79.94 126 ARG A N 1
ATOM 977 C CA . ARG A 1 126 ? 17.172 -3.247 -0.898 1.00 79.94 126 ARG A CA 1
ATOM 978 C C . ARG A 1 126 ? 16.085 -3.584 -1.937 1.00 79.94 126 ARG A C 1
ATOM 980 O O . ARG A 1 126 ? 16.213 -3.223 -3.095 1.00 79.94 126 ARG A O 1
ATOM 987 N N . TRP A 1 127 ? 15.050 -4.313 -1.537 1.00 81.44 127 TRP A N 1
ATOM 988 C CA . TRP A 1 127 ? 13.906 -4.706 -2.369 1.00 81.44 127 TRP A CA 1
ATOM 989 C C . TRP A 1 127 ? 12.625 -3.920 -2.018 1.00 81.44 127 TRP A C 1
ATOM 991 O O . TRP A 1 127 ? 11.529 -4.310 -2.403 1.00 81.44 127 TRP A O 1
ATOM 1001 N N . GLY A 1 128 ? 12.728 -2.862 -1.210 1.00 83.25 128 GLY A N 1
ATOM 1002 C CA . GLY A 1 128 ? 11.585 -2.116 -0.685 1.00 83.25 128 GLY A CA 1
ATOM 1003 C C . GLY A 1 128 ? 11.174 -0.909 -1.529 1.00 83.25 128 GLY A C 1
ATOM 1004 O O . GLY A 1 128 ? 9.993 -0.560 -1.545 1.00 83.25 128 GLY A O 1
ATOM 1005 N N . LEU A 1 129 ? 12.123 -0.276 -2.222 1.00 88.62 129 LEU A N 1
ATOM 1006 C CA . LEU A 1 129 ? 11.898 0.930 -3.015 1.00 88.62 129 LEU A CA 1
ATOM 1007 C C . LEU A 1 129 ? 12.973 1.048 -4.105 1.00 88.62 129 LEU A C 1
ATOM 1009 O O . LEU A 1 129 ? 14.155 1.150 -3.790 1.00 88.62 129 LEU A O 1
ATOM 1013 N N . ASP A 1 130 ? 12.556 1.056 -5.367 1.00 88.81 130 ASP A N 1
ATOM 1014 C CA . ASP A 1 130 ? 13.431 1.259 -6.523 1.00 88.81 130 ASP A CA 1
ATOM 1015 C C . ASP A 1 130 ? 13.597 2.759 -6.826 1.00 88.81 130 ASP A C 1
ATOM 1017 O O . ASP A 1 130 ? 12.680 3.574 -6.642 1.00 88.81 130 ASP A O 1
ATOM 1021 N N . SER A 1 131 ? 14.748 3.133 -7.386 1.00 88.88 131 SER A N 1
ATOM 1022 C CA . SER A 1 131 ? 14.897 4.429 -8.052 1.00 88.88 131 SER A CA 1
ATOM 1023 C C . SER A 1 131 ? 14.067 4.486 -9.349 1.00 88.88 131 SER A C 1
ATOM 1025 O O . SER A 1 131 ? 13.746 3.448 -9.939 1.00 88.88 131 SER A O 1
ATOM 1027 N N . PRO A 1 132 ? 13.727 5.687 -9.859 1.00 87.44 132 PRO A N 1
ATOM 1028 C CA . PRO A 1 132 ? 13.045 5.830 -11.147 1.00 87.44 132 PRO A CA 1
ATOM 1029 C C . PRO A 1 132 ? 13.728 5.112 -12.314 1.00 87.44 132 PRO A C 1
ATOM 1031 O O . PRO A 1 132 ? 13.042 4.597 -13.195 1.00 87.44 132 PRO A O 1
ATOM 1034 N N . ASP A 1 133 ? 15.060 5.088 -12.337 1.00 87.88 133 ASP A N 1
ATOM 1035 C CA . ASP A 1 133 ? 15.820 4.460 -13.417 1.00 87.88 133 ASP A CA 1
ATOM 1036 C C . ASP A 1 133 ? 15.743 2.929 -13.332 1.00 87.88 133 ASP A C 1
ATOM 1038 O O . ASP A 1 133 ? 15.352 2.296 -14.312 1.00 87.88 133 ASP A O 1
ATOM 1042 N N . GLU A 1 134 ? 15.951 2.342 -12.148 1.00 87.56 134 GLU A N 1
ATOM 1043 C CA . GLU A 1 134 ? 15.805 0.891 -11.933 1.00 87.56 134 GLU A CA 1
ATOM 1044 C C . GLU A 1 134 ? 14.384 0.407 -12.251 1.00 87.56 134 GLU A C 1
ATOM 1046 O O . GLU A 1 134 ? 14.189 -0.582 -12.960 1.00 87.56 134 GLU A O 1
ATOM 1051 N N . SER A 1 135 ? 13.367 1.134 -11.780 1.00 86.75 135 SER A N 1
ATOM 1052 C CA . SER A 1 135 ? 11.967 0.802 -12.053 1.00 86.75 135 SER A CA 1
ATOM 1053 C C . SER A 1 135 ? 11.613 0.910 -13.538 1.00 86.75 135 SER A C 1
ATOM 1055 O O . SER A 1 135 ? 10.811 0.115 -14.042 1.00 86.75 135 SER A O 1
ATOM 1057 N N . HIS A 1 136 ? 12.199 1.873 -14.256 1.00 86.00 136 HIS A N 1
ATOM 1058 C CA . HIS A 1 136 ? 12.025 1.991 -15.701 1.00 86.00 136 HIS A CA 1
ATOM 1059 C C . HIS A 1 136 ? 12.670 0.811 -16.431 1.00 86.00 136 HIS A C 1
ATOM 1061 O O . HIS A 1 136 ? 12.004 0.184 -17.254 1.00 86.00 136 HIS A O 1
ATOM 1067 N N . GLU A 1 137 ? 13.916 0.472 -16.095 1.00 84.00 137 GLU A N 1
ATOM 1068 C CA . GLU A 1 137 ? 14.650 -0.652 -16.685 1.00 84.00 137 GLU A CA 1
ATOM 1069 C C . GLU A 1 137 ? 13.898 -1.973 -16.485 1.00 84.00 137 GLU A C 1
ATOM 1071 O O . GLU A 1 137 ? 13.542 -2.626 -17.470 1.00 84.00 137 GLU A O 1
ATOM 1076 N N . ARG A 1 138 ? 13.504 -2.304 -15.247 1.00 82.06 138 ARG A N 1
ATOM 1077 C CA . ARG A 1 138 ? 12.683 -3.497 -14.961 1.00 82.06 138 ARG A CA 1
ATOM 1078 C C . ARG A 1 138 ? 11.381 -3.504 -15.759 1.00 82.06 138 ARG A C 1
ATOM 1080 O O . ARG A 1 138 ? 11.002 -4.517 -16.341 1.00 82.06 138 ARG A O 1
ATOM 1087 N N . SER A 1 139 ? 10.694 -2.365 -15.843 1.00 81.50 139 SER A N 1
ATOM 1088 C CA . SER A 1 139 ? 9.447 -2.263 -16.610 1.00 81.50 139 SER A CA 1
ATOM 1089 C C . SER A 1 139 ? 9.660 -2.515 -18.109 1.00 81.50 139 SER A C 1
ATOM 1091 O O . SER A 1 139 ? 8.772 -3.073 -18.757 1.00 81.50 139 SER A O 1
ATOM 1093 N N . THR A 1 140 ? 10.827 -2.160 -18.663 1.00 78.56 140 THR A N 1
ATOM 1094 C CA . THR A 1 140 ? 11.187 -2.456 -20.063 1.00 78.56 140 THR A CA 1
ATOM 1095 C C . THR A 1 140 ? 11.604 -3.905 -20.317 1.00 78.56 140 THR A C 1
ATOM 1097 O O . THR A 1 140 ? 11.425 -4.391 -21.433 1.00 78.56 140 THR A O 1
ATOM 1100 N N . GLU A 1 141 ? 12.109 -4.620 -19.309 1.00 74.12 141 GLU A N 1
ATOM 1101 C CA . GLU A 1 141 ? 12.365 -6.064 -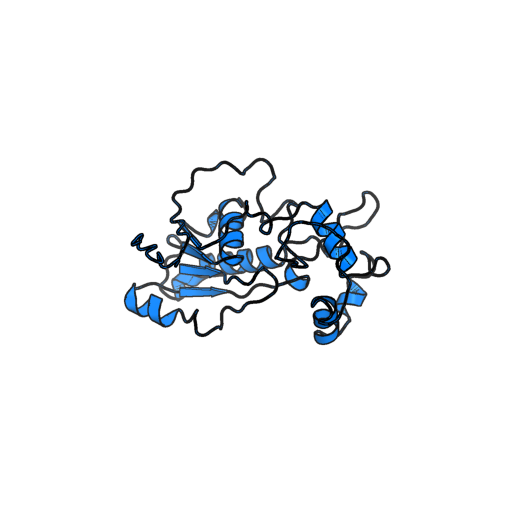19.418 1.00 74.12 141 GLU A CA 1
ATOM 1102 C C . GLU A 1 141 ? 11.056 -6.839 -19.549 1.00 74.12 141 GLU A C 1
ATOM 1104 O O . GLU A 1 141 ? 10.946 -7.783 -20.333 1.00 74.12 141 GLU A O 1
ATOM 1109 N N . VAL A 1 142 ? 10.042 -6.414 -18.794 1.00 68.94 142 VAL A N 1
ATOM 1110 C CA . VAL A 1 142 ? 8.767 -7.122 -18.749 1.00 68.94 142 VAL A CA 1
ATOM 1111 C C . VAL A 1 142 ? 7.825 -6.692 -19.876 1.00 68.94 142 VAL A C 1
ATOM 1113 O O . VAL A 1 142 ? 7.052 -7.495 -20.397 1.00 68.94 142 VAL A O 1
ATOM 1116 N N . ILE A 1 143 ? 7.898 -5.433 -20.311 1.00 67.31 143 ILE A N 1
ATOM 1117 C CA . ILE A 1 143 ? 7.161 -4.933 -21.472 1.00 67.31 143 ILE A CA 1
ATOM 1118 C C . ILE A 1 143 ? 8.158 -4.534 -22.562 1.00 67.31 143 ILE A C 1
ATOM 1120 O O . ILE A 1 143 ? 8.833 -3.515 -22.417 1.00 67.31 143 ILE A O 1
ATOM 1124 N N . PRO A 1 144 ? 8.188 -5.259 -23.697 1.00 59.56 144 PRO A N 1
ATOM 1125 C CA . PRO A 1 144 ? 9.085 -4.956 -24.798 1.00 59.56 144 PRO A CA 1
ATOM 1126 C C . PRO A 1 144 ? 9.034 -3.488 -25.248 1.00 59.56 144 PRO A C 1
ATOM 1128 O O . PRO A 1 144 ? 7.951 -2.892 -25.275 1.00 59.56 144 PRO A O 1
ATOM 1131 N N . PRO A 1 145 ? 10.153 -2.917 -25.731 1.00 55.22 145 PRO A N 1
ATOM 1132 C CA . PRO A 1 145 ? 10.242 -1.501 -26.076 1.00 55.22 145 PRO A CA 1
ATOM 1133 C C . PRO A 1 145 ? 9.211 -1.005 -27.103 1.00 55.22 145 PRO A C 1
ATOM 1135 O O . PRO A 1 145 ? 8.811 0.155 -27.061 1.00 55.22 145 PRO A O 1
ATOM 1138 N N . PHE A 1 146 ? 8.724 -1.870 -27.996 1.00 54.56 146 PHE A N 1
ATOM 1139 C CA . PHE A 1 146 ? 7.682 -1.521 -28.970 1.00 54.56 146 PHE A CA 1
ATOM 1140 C C . PHE A 1 146 ? 6.276 -1.367 -28.354 1.00 54.56 146 PHE A C 1
ATOM 1142 O O . PHE A 1 146 ? 5.354 -0.933 -29.038 1.00 54.56 146 PHE A O 1
ATOM 1149 N N . LEU A 1 147 ? 6.106 -1.695 -27.067 1.00 55.28 147 LEU A N 1
ATOM 1150 C CA . LEU A 1 147 ? 4.887 -1.493 -26.280 1.00 55.28 147 LEU A CA 1
ATOM 1151 C C . LEU A 1 147 ? 5.007 -0.306 -25.286 1.00 55.28 147 LEU A C 1
ATOM 1153 O O . LEU A 1 147 ? 4.238 -0.226 -24.326 1.00 55.28 147 LEU A O 1
ATOM 1157 N N . HIS A 1 148 ? 5.925 0.644 -25.518 1.00 57.25 148 HIS A N 1
ATOM 1158 C CA . HIS A 1 148 ? 6.068 1.878 -24.720 1.00 57.25 148 HIS A CA 1
ATOM 1159 C C . HIS A 1 148 ? 4.823 2.784 -24.739 1.00 57.25 148 HIS A C 1
ATOM 1161 O O . HIS A 1 148 ? 3.969 2.633 -25.610 1.00 57.25 148 HIS A O 1
ATOM 1167 N N . SER A 1 149 ? 4.765 3.727 -23.780 1.00 52.09 149 SER A N 1
ATOM 1168 C CA . SER A 1 149 ? 3.812 4.838 -23.500 1.00 52.09 149 SER A CA 1
ATOM 1169 C C . SER A 1 149 ? 2.574 5.008 -24.405 1.00 52.09 149 SER A C 1
ATOM 1171 O O . SER A 1 149 ? 1.450 5.052 -23.900 1.00 52.09 149 SER A O 1
ATOM 1173 N N . ARG A 1 150 ? 2.732 5.020 -25.734 1.00 52.31 150 ARG A N 1
ATOM 1174 C CA . ARG A 1 150 ? 1.645 4.991 -26.738 1.00 52.31 150 ARG A CA 1
ATOM 1175 C C . ARG A 1 150 ? 0.813 3.697 -26.745 1.00 52.31 150 ARG A C 1
ATOM 1177 O O . ARG A 1 150 ? -0.214 3.623 -27.413 1.00 52.31 150 ARG A O 1
ATOM 1184 N N . THR A 1 151 ? 1.221 2.698 -25.967 1.00 57.16 151 THR A N 1
ATOM 1185 C CA . THR A 1 151 ? 0.773 1.309 -26.093 1.00 57.16 151 THR A CA 1
ATOM 1186 C C . THR A 1 151 ? 0.247 0.711 -24.787 1.00 57.16 151 THR A C 1
ATOM 1188 O O . THR A 1 151 ? -0.233 -0.423 -24.776 1.00 57.16 151 THR A O 1
ATOM 1191 N N . CYS A 1 152 ? 0.208 1.482 -23.690 1.00 61.62 152 CYS A N 1
ATOM 1192 C CA . CYS A 1 152 ? -0.512 1.072 -22.477 1.00 61.62 152 CYS A CA 1
ATOM 1193 C C . CYS A 1 152 ? -1.965 0.671 -22.796 1.00 61.62 152 CYS A C 1
ATOM 1195 O O . CYS A 1 152 ? -2.514 -0.216 -22.147 1.00 61.62 152 CYS A O 1
ATOM 1197 N N . HIS A 1 153 ? -2.574 1.272 -23.827 1.00 64.19 153 HIS A N 1
ATOM 1198 C CA . HIS A 1 153 ? -3.873 0.854 -24.351 1.00 64.19 153 HIS A CA 1
ATOM 1199 C C . HIS A 1 153 ? -3.871 -0.591 -24.893 1.00 64.19 153 HIS A C 1
ATOM 1201 O O . HIS A 1 153 ? -4.775 -1.349 -24.557 1.00 64.19 153 HIS A O 1
ATOM 1207 N N . LEU A 1 154 ? -2.841 -1.014 -25.642 1.00 64.50 154 LEU A N 1
ATOM 1208 C CA . LEU A 1 154 ? -2.722 -2.394 -26.139 1.00 64.50 154 LEU A CA 1
ATOM 1209 C C . LEU A 1 154 ? -2.441 -3.405 -25.022 1.00 64.50 154 LEU A C 1
ATOM 1211 O O . LEU A 1 154 ? -2.880 -4.545 -25.112 1.00 64.50 154 LEU A O 1
ATOM 1215 N N . ILE A 1 155 ? -1.727 -3.022 -23.958 1.00 67.06 155 ILE A N 1
ATOM 1216 C CA . ILE A 1 155 ? -1.586 -3.895 -22.780 1.00 67.06 155 ILE A CA 1
ATOM 1217 C C . ILE A 1 155 ? -2.943 -4.046 -22.090 1.00 67.06 155 ILE A C 1
ATOM 1219 O O . ILE A 1 155 ? -3.358 -5.159 -21.772 1.00 67.06 155 ILE A O 1
ATOM 1223 N N . ARG A 1 156 ? -3.667 -2.936 -21.898 1.00 72.25 156 ARG A N 1
ATOM 1224 C CA . ARG A 1 156 ? -4.995 -2.918 -21.266 1.00 72.25 156 ARG A CA 1
ATOM 1225 C C . ARG A 1 156 ? -6.054 -3.685 -22.062 1.00 72.25 156 ARG A C 1
ATOM 1227 O O . ARG A 1 156 ? -6.975 -4.204 -21.441 1.00 72.25 156 ARG A O 1
ATOM 1234 N N . SER A 1 157 ? -5.919 -3.783 -23.386 1.00 68.88 157 SER A N 1
ATOM 1235 C CA . SER A 1 157 ? -6.858 -4.512 -24.249 1.00 68.88 157 SER A CA 1
ATOM 1236 C C . SER A 1 157 ? -6.641 -6.031 -24.281 1.00 68.88 157 SER A C 1
ATOM 1238 O O . SER A 1 157 ? -7.465 -6.750 -24.843 1.00 68.88 157 SER A O 1
ATOM 1240 N N . ARG A 1 158 ? -5.572 -6.557 -23.662 1.00 67.81 158 ARG A N 1
ATOM 1241 C CA . ARG A 1 158 ? -5.337 -8.008 -23.555 1.00 67.81 158 ARG A CA 1
ATOM 1242 C C . ARG A 1 158 ? -6.132 -8.642 -22.407 1.00 67.81 158 ARG A C 1
ATOM 1244 O O . ARG A 1 158 ? -6.403 -8.011 -21.378 1.00 67.81 158 ARG A O 1
ATOM 1251 N N . SER A 1 159 ? -6.455 -9.932 -22.560 1.00 71.56 159 SER A N 1
ATOM 1252 C CA . SER A 1 159 ? -7.063 -10.734 -21.488 1.00 71.56 159 SER A CA 1
ATOM 1253 C C . SER A 1 159 ? -6.188 -10.734 -20.229 1.00 71.56 159 SER A C 1
ATOM 1255 O O . SER A 1 159 ? -4.976 -10.510 -20.304 1.00 71.56 159 SER A O 1
ATOM 1257 N N . MET A 1 160 ? -6.797 -10.949 -19.059 1.00 72.31 160 MET A N 1
ATOM 1258 C CA . MET A 1 160 ? -6.051 -10.976 -17.797 1.00 72.31 160 MET A CA 1
ATOM 1259 C C . MET A 1 160 ? -4.981 -12.065 -17.785 1.00 72.31 160 MET A C 1
ATOM 1261 O O . MET A 1 160 ? -3.859 -11.767 -17.395 1.00 72.31 160 MET A O 1
ATOM 1265 N N . ASP A 1 161 ? -5.266 -13.249 -18.329 1.00 66.25 161 ASP A N 1
ATOM 1266 C CA . ASP A 1 161 ? -4.286 -14.341 -18.416 1.00 66.25 161 ASP A CA 1
ATOM 1267 C C . ASP A 1 161 ? -3.071 -13.959 -19.263 1.00 66.25 161 ASP A C 1
ATOM 1269 O O . ASP A 1 161 ? -1.934 -14.194 -18.868 1.00 66.25 161 ASP A O 1
ATOM 1273 N N . ARG A 1 162 ? -3.292 -13.284 -20.402 1.00 64.06 162 ARG A N 1
ATOM 1274 C CA . ARG A 1 162 ? -2.201 -12.798 -21.263 1.00 64.06 162 ARG A CA 1
ATOM 1275 C C . ARG A 1 162 ? -1.422 -11.647 -20.649 1.00 64.06 162 ARG A C 1
ATOM 1277 O O . ARG A 1 162 ? -0.296 -11.400 -21.066 1.00 64.06 162 ARG A O 1
ATOM 1284 N N . ARG A 1 163 ? -2.025 -10.893 -19.729 1.00 67.06 163 ARG A N 1
ATOM 1285 C CA . ARG A 1 163 ? -1.287 -9.917 -18.929 1.00 67.06 163 ARG A CA 1
ATOM 1286 C C . ARG A 1 163 ? -0.461 -10.671 -17.892 1.00 67.06 163 ARG A C 1
ATOM 1288 O O . ARG A 1 163 ? 0.752 -10.560 -17.933 1.00 67.06 163 ARG A O 1
ATOM 1295 N N . ALA A 1 164 ? -1.091 -11.510 -17.068 1.00 62.81 164 ALA A N 1
ATOM 1296 C CA . ALA A 1 164 ? -0.456 -12.355 -16.051 1.00 62.81 164 ALA A CA 1
ATOM 1297 C C . ALA A 1 164 ? 0.767 -13.135 -16.568 1.00 62.81 164 ALA A C 1
ATOM 1299 O O . ALA A 1 164 ? 1.808 -13.133 -15.918 1.00 62.81 164 ALA A O 1
ATOM 1300 N N . SER A 1 165 ? 0.671 -13.730 -17.760 1.00 59.50 165 SER A N 1
ATOM 1301 C CA . SER A 1 165 ? 1.738 -14.533 -18.367 1.00 59.50 165 SER A CA 1
ATOM 1302 C C . SER A 1 165 ? 2.981 -13.742 -18.775 1.00 59.50 165 SER A C 1
ATOM 1304 O O . SER A 1 165 ? 4.030 -14.336 -18.975 1.00 59.50 165 SER A O 1
ATOM 1306 N N . VAL A 1 166 ? 2.865 -12.424 -18.956 1.00 59.38 166 VAL A N 1
ATOM 1307 C CA . VAL A 1 166 ? 4.012 -11.545 -19.236 1.00 59.38 166 VAL A CA 1
ATOM 1308 C C . VAL A 1 166 ? 4.779 -11.244 -17.942 1.00 59.38 166 VAL A C 1
ATOM 1310 O O . VAL A 1 166 ? 5.964 -10.950 -17.991 1.00 59.38 166 VAL A O 1
ATOM 1313 N N . TRP A 1 167 ? 4.120 -11.353 -16.784 1.00 58.56 167 TRP A N 1
ATOM 1314 C CA . TRP A 1 167 ? 4.650 -10.919 -15.488 1.00 58.56 167 TRP A CA 1
ATOM 1315 C C . TRP A 1 167 ? 5.335 -12.025 -14.681 1.00 58.56 167 TRP A C 1
ATOM 1317 O O . TRP A 1 167 ? 6.145 -11.723 -13.809 1.00 58.56 167 TRP A O 1
ATOM 1327 N N . LEU A 1 168 ? 4.999 -13.291 -14.935 1.00 50.81 168 LEU A N 1
ATOM 1328 C CA . LEU A 1 168 ? 5.696 -14.429 -14.344 1.00 50.81 168 LEU A CA 1
ATOM 1329 C C . LEU A 1 168 ? 6.920 -14.737 -15.216 1.00 50.81 168 LEU A C 1
ATOM 1331 O O . LEU A 1 168 ? 6.739 -14.925 -16.422 1.00 50.81 168 LEU A O 1
ATOM 1335 N N . PRO A 1 169 ? 8.149 -14.802 -14.665 1.00 40.66 169 PRO A N 1
ATOM 1336 C CA . PRO A 1 169 ? 9.282 -15.257 -15.457 1.00 40.66 169 PRO A CA 1
ATOM 1337 C C . PRO A 1 169 ? 8.959 -16.648 -16.027 1.00 40.66 169 PRO A C 1
ATOM 1339 O O . PRO A 1 169 ? 8.340 -17.461 -15.329 1.00 40.66 169 PRO A O 1
ATOM 1342 N N . PRO A 1 170 ? 9.333 -16.945 -17.286 1.00 34.84 170 PRO A N 1
ATOM 1343 C CA . PRO A 1 170 ? 9.150 -18.281 -17.824 1.00 34.84 170 PRO A CA 1
ATOM 1344 C C . PRO A 1 170 ? 9.853 -19.276 -16.898 1.00 34.84 170 PRO A C 1
ATOM 1346 O O . PRO A 1 170 ? 11.033 -19.131 -16.592 1.00 34.84 170 PRO A O 1
ATOM 1349 N N . LEU A 1 171 ? 9.125 -20.306 -16.457 1.00 33.97 171 LEU A N 1
ATOM 1350 C CA . LEU A 1 171 ? 9.635 -21.350 -15.560 1.00 33.97 171 LEU A CA 1
ATOM 1351 C C . LEU A 1 171 ? 10.811 -22.145 -16.155 1.00 33.97 171 LEU A C 1
ATOM 1353 O O . LEU A 1 171 ? 11.322 -23.043 -15.491 1.00 33.97 171 LEU A O 1
ATOM 1357 N N . HIS A 1 172 ? 11.225 -21.882 -17.397 1.00 30.95 172 HIS A N 1
ATOM 1358 C CA . HIS A 1 172 ? 12.309 -22.579 -18.075 1.00 30.95 172 HIS A CA 1
ATOM 1359 C C . HIS A 1 172 ? 13.310 -21.589 -18.689 1.00 30.95 172 HIS A C 1
ATOM 1361 O O . HIS A 1 172 ? 12.999 -20.845 -19.617 1.00 30.95 172 HIS A O 1
ATOM 1367 N N . SER A 1 173 ? 14.540 -21.680 -18.172 1.00 31.44 173 SER A N 1
ATOM 1368 C CA . SER A 1 173 ? 15.815 -21.443 -18.861 1.00 31.44 173 SER A CA 1
ATOM 1369 C C . SER A 1 173 ? 16.035 -20.082 -19.535 1.00 31.44 173 SER A C 1
ATOM 1371 O O . SER A 1 173 ? 15.999 -19.972 -20.758 1.00 31.44 173 SER A O 1
ATOM 1373 N N . THR A 1 174 ? 16.463 -19.093 -18.752 1.00 28.80 174 THR A N 1
ATOM 1374 C CA . THR A 1 174 ? 17.492 -18.141 -19.204 1.00 28.80 174 THR A CA 1
ATOM 1375 C C . THR A 1 174 ? 18.781 -18.412 -18.423 1.00 28.80 174 THR A C 1
ATOM 1377 O O . THR A 1 174 ? 18.724 -18.472 -17.192 1.00 28.80 174 THR A O 1
ATOM 1380 N N . PRO A 1 175 ? 19.936 -18.623 -19.086 1.00 27.09 175 PRO A N 1
ATOM 1381 C CA . PRO A 1 175 ? 21.207 -18.812 -18.397 1.00 27.09 175 PRO A CA 1
ATOM 1382 C C . PRO A 1 175 ? 21.538 -17.569 -17.571 1.00 27.09 175 PRO A C 1
ATOM 1384 O O . PRO A 1 175 ? 21.354 -16.448 -18.046 1.00 27.09 175 PRO A O 1
ATOM 1387 N N . LEU A 1 176 ? 22.046 -17.775 -16.352 1.00 29.73 176 LEU A N 1
ATOM 1388 C CA . LEU A 1 176 ? 22.613 -16.717 -15.523 1.00 29.73 176 LEU A CA 1
ATOM 1389 C C . LEU A 1 176 ? 23.763 -16.031 -16.275 1.00 29.73 176 LEU A C 1
ATOM 1391 O O . LEU A 1 176 ? 24.912 -16.462 -16.186 1.00 29.73 176 LEU A O 1
ATOM 1395 N N . HIS A 1 177 ? 23.484 -14.924 -16.956 1.00 28.64 177 HIS A N 1
ATOM 1396 C CA . HIS A 1 177 ? 24.511 -13.922 -17.196 1.00 28.64 177 HIS A CA 1
ATOM 1397 C C . HIS A 1 177 ? 24.597 -13.023 -15.961 1.00 28.64 177 HIS A C 1
ATOM 1399 O O . HIS A 1 177 ? 23.883 -12.041 -15.812 1.00 28.64 177 HIS A O 1
ATOM 1405 N N . SER A 1 178 ? 25.448 -13.473 -15.038 1.00 33.44 178 SER A N 1
ATOM 1406 C CA . SER A 1 178 ? 26.243 -12.692 -14.086 1.00 33.44 178 SER A CA 1
ATOM 1407 C C . SER A 1 178 ? 25.797 -11.247 -13.800 1.00 33.44 178 SER A C 1
ATOM 1409 O O . SER A 1 178 ? 26.443 -10.294 -14.235 1.00 33.44 178 SER A O 1
ATOM 1411 N N . THR A 1 179 ? 24.807 -11.088 -12.928 1.00 28.62 179 THR A N 1
ATOM 1412 C CA . THR A 1 179 ? 24.910 -10.095 -11.854 1.00 28.62 179 THR A CA 1
ATOM 1413 C C . THR A 1 179 ? 25.001 -10.868 -10.536 1.00 28.62 179 THR A C 1
ATOM 1415 O O . THR A 1 179 ? 24.059 -11.564 -10.150 1.00 28.62 179 THR A O 1
ATOM 1418 N N . PRO A 1 180 ? 26.156 -10.862 -9.849 1.00 30.17 180 PRO A N 1
ATOM 1419 C CA . PRO A 1 180 ? 26.213 -11.429 -8.516 1.00 30.17 180 PRO A CA 1
ATOM 1420 C C . PRO A 1 180 ? 25.370 -10.519 -7.613 1.00 30.17 180 PRO A C 1
ATOM 1422 O O . PRO A 1 180 ? 25.431 -9.298 -7.728 1.00 30.17 180 PRO A O 1
ATOM 1425 N N . HIS A 1 181 ? 24.594 -11.112 -6.706 1.00 30.92 181 HIS A N 1
ATOM 1426 C CA . HIS A 1 181 ? 23.795 -10.439 -5.670 1.00 30.92 181 HIS A CA 1
ATOM 1427 C C . HIS A 1 181 ? 22.377 -9.969 -6.061 1.00 30.92 181 HIS A C 1
ATOM 1429 O O . HIS A 1 181 ? 22.088 -8.777 -6.018 1.00 30.92 181 HIS A O 1
ATOM 1435 N N . SER A 1 182 ? 21.435 -10.895 -6.271 1.00 32.78 182 SER A N 1
ATOM 1436 C CA . SER A 1 182 ? 20.122 -10.821 -5.596 1.00 32.78 182 SER A CA 1
ATOM 1437 C C . SER A 1 182 ? 19.415 -12.183 -5.632 1.00 32.78 182 SER A C 1
ATOM 1439 O O . SER A 1 182 ? 19.198 -12.755 -6.691 1.00 32.78 182 SER A O 1
ATOM 1441 N N . ALA A 1 183 ? 19.065 -12.727 -4.465 1.00 29.12 183 ALA A N 1
ATOM 1442 C CA . ALA A 1 183 ? 18.292 -13.970 -4.352 1.00 29.12 183 ALA A CA 1
ATOM 1443 C C . ALA A 1 183 ? 16.775 -13.749 -4.553 1.00 29.12 183 ALA A C 1
ATOM 1445 O O . ALA A 1 183 ? 15.983 -14.668 -4.375 1.00 29.12 183 ALA A O 1
ATOM 1446 N N . ILE A 1 184 ? 16.360 -12.522 -4.889 1.00 35.94 184 ILE A N 1
ATOM 1447 C CA . ILE A 1 184 ? 14.961 -12.105 -5.009 1.00 35.94 184 ILE A CA 1
ATOM 1448 C C . ILE A 1 184 ? 14.836 -11.299 -6.306 1.00 35.94 184 ILE A C 1
ATOM 1450 O O . ILE A 1 184 ? 15.085 -10.096 -6.326 1.00 35.94 184 ILE A O 1
ATOM 1454 N N . HIS A 1 185 ? 14.488 -11.975 -7.401 1.00 42.12 185 HIS A N 1
ATOM 1455 C CA . HIS A 1 185 ? 14.188 -11.332 -8.680 1.00 42.12 185 HIS A CA 1
ATOM 1456 C C . HIS A 1 185 ? 12.684 -11.061 -8.743 1.00 42.12 185 HIS A C 1
ATOM 1458 O O . HIS A 1 185 ? 11.899 -11.914 -9.154 1.00 42.12 185 HIS A O 1
ATOM 1464 N N . VAL A 1 186 ? 12.267 -9.891 -8.269 1.00 52.09 186 VAL A N 1
ATOM 1465 C CA . VAL A 1 186 ? 10.862 -9.473 -8.285 1.00 52.09 186 VAL A CA 1
ATOM 1466 C C . VAL A 1 186 ? 10.705 -8.387 -9.359 1.00 52.09 186 VAL A C 1
ATOM 1468 O O . VAL A 1 186 ? 11.435 -7.398 -9.334 1.00 52.09 186 VAL A O 1
ATOM 1471 N N . PRO A 1 187 ? 9.802 -8.571 -10.338 1.00 52.88 187 PRO A N 1
ATOM 1472 C CA . PRO A 1 187 ? 9.723 -7.725 -11.532 1.00 52.88 187 PRO A CA 1
ATOM 1473 C C . PRO A 1 187 ? 9.171 -6.310 -11.313 1.00 52.88 187 PRO A C 1
ATOM 1475 O O . PRO A 1 187 ? 9.276 -5.492 -12.222 1.00 52.88 187 PRO A O 1
ATOM 1478 N N . ALA A 1 188 ? 8.545 -6.006 -10.171 1.00 61.78 188 ALA A N 1
ATOM 1479 C CA . ALA A 1 188 ? 7.968 -4.683 -9.937 1.00 61.78 188 ALA A CA 1
ATOM 1480 C C . ALA A 1 188 ? 7.891 -4.337 -8.443 1.00 61.78 188 ALA A C 1
ATOM 1482 O O . ALA A 1 188 ? 7.330 -5.103 -7.656 1.00 61.78 188 ALA A O 1
ATOM 1483 N N . PHE A 1 189 ? 8.410 -3.162 -8.090 1.00 78.94 189 PHE A N 1
ATOM 1484 C CA . PHE A 1 189 ? 8.503 -2.630 -6.732 1.00 78.94 189 PHE A CA 1
ATOM 1485 C C . PHE A 1 189 ? 7.914 -1.215 -6.651 1.00 78.94 189 PHE A C 1
ATOM 1487 O O . PHE A 1 189 ? 7.718 -0.570 -7.685 1.00 78.94 189 PHE A O 1
ATOM 1494 N N . PRO A 1 190 ? 7.635 -0.698 -5.440 1.00 81.81 190 PRO A N 1
ATOM 1495 C CA . PRO A 1 190 ? 7.455 0.734 -5.242 1.00 81.81 190 PRO A CA 1
ATOM 1496 C C . PRO A 1 190 ? 8.602 1.536 -5.871 1.00 81.81 190 PRO A C 1
ATOM 1498 O O . PRO A 1 190 ? 9.754 1.122 -5.784 1.00 81.81 190 PRO A O 1
ATOM 1501 N N . VAL A 1 191 ? 8.294 2.693 -6.457 1.00 82.19 191 VAL A N 1
ATOM 1502 C CA . VAL A 1 191 ? 9.274 3.582 -7.106 1.00 82.19 191 VAL A CA 1
ATOM 1503 C C . VAL A 1 191 ? 9.363 4.925 -6.386 1.00 82.19 191 VAL A C 1
ATOM 1505 O O . VAL A 1 191 ? 8.346 5.466 -5.959 1.00 82.19 191 VAL A O 1
ATOM 1508 N N . GLN A 1 192 ? 10.558 5.503 -6.275 1.00 81.62 192 GLN A N 1
ATOM 1509 C CA . GLN A 1 192 ? 10.768 6.847 -5.729 1.00 81.62 192 GLN A CA 1
ATOM 1510 C C . GLN A 1 192 ? 10.445 7.940 -6.770 1.00 81.62 192 GLN A C 1
ATOM 1512 O O . GLN A 1 192 ? 11.335 8.551 -7.356 1.00 81.62 192 GLN A O 1
ATOM 1517 N N . SER A 1 193 ? 9.159 8.182 -7.026 1.00 67.62 193 SER A N 1
ATOM 1518 C CA . SER A 1 193 ? 8.661 9.075 -8.089 1.00 67.62 193 SER A CA 1
ATOM 1519 C C . SER A 1 193 ? 8.017 10.383 -7.598 1.00 67.62 193 SER A C 1
ATOM 1521 O O . SER A 1 193 ? 7.773 11.284 -8.401 1.00 67.62 193 SER A O 1
ATOM 1523 N N . GLY A 1 194 ? 7.783 10.504 -6.289 1.00 63.19 194 GLY A N 1
ATOM 1524 C CA . GLY A 1 194 ? 6.997 11.563 -5.662 1.00 63.19 194 GLY A CA 1
ATOM 1525 C C . GLY A 1 194 ? 5.504 11.213 -5.628 1.00 63.19 194 GLY A C 1
ATOM 1526 O O . GLY A 1 194 ? 4.904 10.889 -6.650 1.00 63.19 194 GLY A O 1
ATOM 1527 N N . GLY A 1 195 ? 4.875 11.304 -4.450 1.00 70.00 195 GLY A N 1
ATOM 1528 C CA . GLY A 1 195 ? 3.453 10.993 -4.279 1.00 70.00 195 GLY A CA 1
ATOM 1529 C C . GLY A 1 195 ? 3.147 10.349 -2.931 1.00 70.00 195 GLY A C 1
ATOM 1530 O O . GLY A 1 195 ? 3.261 10.995 -1.889 1.00 70.00 195 GLY A O 1
ATOM 1531 N N . VAL A 1 196 ? 2.709 9.084 -2.953 1.00 59.91 196 VAL A N 1
ATOM 1532 C CA . VAL A 1 196 ? 2.396 8.336 -1.721 1.00 59.91 196 VAL A CA 1
ATOM 1533 C C . VAL A 1 196 ? 3.668 7.984 -0.969 1.00 59.91 196 VAL A C 1
ATOM 1535 O O . VAL A 1 196 ? 3.634 7.898 0.239 1.00 59.91 196 VAL A O 1
ATOM 1538 N N . GLU A 1 197 ? 4.792 7.792 -1.623 1.00 69.31 197 GLU A N 1
ATOM 1539 C CA . GLU A 1 197 ? 6.088 7.550 -1.004 1.00 69.31 197 GLU A CA 1
ATOM 1540 C C . GLU A 1 197 ? 6.786 8.868 -0.603 1.00 69.31 197 GLU A C 1
ATOM 1542 O O . GLU A 1 197 ? 6.543 9.911 -1.222 1.00 69.31 197 GLU A O 1
ATOM 1547 N N . PRO A 1 198 ? 7.653 8.860 0.426 1.00 55.59 198 PRO A N 1
ATOM 1548 C CA . PRO A 1 198 ? 8.433 10.037 0.804 1.00 55.59 198 PRO A CA 1
ATOM 1549 C C . PRO A 1 198 ? 9.411 10.470 -0.296 1.00 55.59 198 PRO A C 1
ATOM 1551 O O . PRO A 1 198 ? 9.956 9.653 -1.039 1.00 55.59 198 PRO A O 1
ATOM 1554 N N . ALA A 1 199 ? 9.702 11.772 -0.343 1.00 52.50 199 ALA A N 1
ATOM 1555 C CA . ALA A 1 199 ? 10.809 12.291 -1.138 1.00 52.50 199 ALA A CA 1
ATOM 1556 C C . ALA A 1 199 ? 12.159 11.788 -0.585 1.00 52.50 199 ALA A C 1
ATOM 1558 O O . ALA A 1 199 ? 12.292 11.528 0.613 1.00 52.50 199 ALA A O 1
ATOM 1559 N N . ALA A 1 200 ? 13.184 11.709 -1.443 1.00 47.72 200 ALA A N 1
ATOM 1560 C CA . ALA A 1 200 ? 14.511 11.167 -1.113 1.00 47.72 200 ALA A CA 1
ATOM 1561 C C . ALA A 1 200 ? 15.191 11.772 0.128 1.00 47.72 200 ALA A C 1
ATOM 1563 O O . ALA A 1 200 ? 16.060 11.146 0.725 1.00 47.72 200 ALA A O 1
ATOM 1564 N N . SER A 1 201 ? 14.783 12.967 0.551 1.00 39.91 201 SER A N 1
ATOM 1565 C CA . SER A 1 201 ? 15.365 13.694 1.678 1.00 39.91 201 SER A CA 1
ATOM 1566 C C . SER A 1 201 ? 14.751 13.380 3.053 1.00 39.91 201 SER A C 1
ATOM 1568 O O . SER A 1 201 ? 15.207 13.948 4.041 1.00 39.91 201 SER A O 1
ATOM 1570 N N . THR A 1 202 ? 13.723 12.525 3.167 1.00 44.56 202 THR A N 1
ATOM 1571 C CA . THR A 1 202 ? 12.913 12.404 4.409 1.00 44.56 202 THR A CA 1
ATOM 1572 C C . THR A 1 202 ? 13.184 11.148 5.262 1.00 44.56 202 THR A C 1
ATOM 1574 O O . THR A 1 202 ? 12.431 10.858 6.184 1.00 44.56 202 THR A O 1
ATOM 1577 N N . VAL A 1 203 ? 14.271 10.402 5.034 1.00 41.44 203 VAL A N 1
ATOM 1578 C CA . VAL A 1 203 ? 14.497 9.090 5.698 1.00 41.44 203 VAL A CA 1
ATOM 1579 C C . VAL A 1 203 ? 14.835 9.173 7.209 1.00 41.44 203 VAL A C 1
ATOM 1581 O O . VAL A 1 203 ? 14.882 8.155 7.889 1.00 41.44 203 VAL A O 1
ATOM 1584 N N . CYS A 1 204 ? 14.966 10.362 7.806 1.00 33.78 204 CYS A N 1
ATOM 1585 C CA . CYS A 1 204 ? 15.206 10.511 9.249 1.00 33.78 204 CYS A CA 1
ATOM 1586 C C . CYS A 1 204 ? 13.991 11.084 9.998 1.00 33.78 204 CYS A C 1
ATOM 1588 O O . CYS A 1 204 ? 13.911 12.291 10.229 1.00 33.78 204 CYS A O 1
ATOM 1590 N N . GLN A 1 205 ? 13.079 10.225 10.460 1.00 35.91 205 GLN A N 1
ATOM 1591 C CA . GLN A 1 205 ? 12.157 10.556 11.555 1.00 35.91 205 GLN A CA 1
ATOM 1592 C C . GLN A 1 205 ? 12.196 9.470 12.637 1.00 35.91 205 GLN A C 1
ATOM 1594 O O . GLN A 1 205 ? 12.260 8.282 12.335 1.00 35.91 205 GLN A O 1
ATOM 1599 N N . LYS A 1 206 ? 12.191 9.894 13.910 1.00 29.11 206 LYS A N 1
ATOM 1600 C CA . LYS A 1 206 ? 12.132 9.005 15.082 1.00 29.11 206 LYS A CA 1
ATOM 1601 C C . LYS A 1 206 ? 10.835 8.200 15.040 1.00 29.11 206 LYS A C 1
ATOM 1603 O O . LYS A 1 206 ? 9.760 8.783 14.933 1.00 29.11 206 LYS A O 1
ATOM 1608 N N . VAL A 1 207 ? 10.957 6.881 15.136 1.00 36.72 207 VAL A N 1
ATOM 1609 C CA . VAL A 1 207 ? 9.828 5.954 15.095 1.00 36.72 207 VAL A CA 1
ATOM 1610 C C . VAL A 1 207 ? 9.639 5.344 16.481 1.00 36.72 207 VAL A C 1
ATOM 1612 O O . VAL A 1 207 ? 10.516 4.622 16.953 1.00 36.72 207 VAL A O 1
ATOM 1615 N N . ASP A 1 208 ? 8.487 5.575 17.110 1.00 33.47 208 ASP A N 1
ATOM 1616 C CA . ASP A 1 208 ? 7.985 4.687 18.166 1.00 33.47 208 ASP A CA 1
ATOM 1617 C C . ASP A 1 208 ? 7.365 3.454 17.479 1.00 33.47 208 ASP A C 1
ATOM 1619 O O . ASP A 1 208 ? 6.149 3.293 17.396 1.00 33.47 208 ASP A O 1
ATOM 1623 N N . SER A 1 209 ? 8.216 2.614 16.880 1.00 41.19 209 SER A N 1
ATOM 1624 C CA . SER A 1 209 ? 7.817 1.376 16.195 1.00 41.19 209 SER A CA 1
ATOM 1625 C C . SER A 1 209 ? 8.192 0.153 17.010 1.00 41.19 209 SER A C 1
ATOM 1627 O O . SER A 1 209 ? 9.348 -0.006 17.405 1.00 41.19 209 SER A O 1
ATOM 1629 N N . LEU A 1 210 ? 7.258 -0.787 17.139 1.00 38.66 210 LEU A N 1
ATOM 1630 C CA . LEU A 1 210 ? 7.592 -2.155 17.512 1.00 38.66 210 LEU A CA 1
ATOM 1631 C C . LEU A 1 210 ? 8.058 -2.904 16.251 1.00 38.66 210 LEU A C 1
ATOM 1633 O O . LEU A 1 210 ? 7.247 -3.478 15.526 1.00 38.66 210 LEU A O 1
ATOM 1637 N N . ALA A 1 211 ? 9.361 -2.876 15.967 1.00 42.06 211 ALA A N 1
ATOM 1638 C CA . ALA A 1 211 ? 9.975 -3.733 14.955 1.00 42.06 211 ALA A CA 1
ATOM 1639 C C . ALA A 1 211 ? 10.430 -5.040 15.625 1.00 42.06 211 ALA A C 1
ATOM 1641 O O . ALA A 1 211 ? 11.281 -5.024 16.513 1.00 42.06 211 ALA A O 1
ATOM 1642 N N . ARG A 1 212 ? 9.861 -6.185 15.230 1.00 35.53 212 ARG A N 1
ATOM 1643 C CA . ARG A 1 212 ? 10.349 -7.510 15.656 1.00 35.53 212 ARG A CA 1
ATOM 1644 C C . ARG A 1 212 ? 10.892 -8.261 14.445 1.00 35.53 212 ARG A C 1
ATOM 1646 O O . ARG A 1 212 ? 10.144 -8.571 13.523 1.00 35.53 212 ARG A O 1
ATOM 1653 N N . PHE A 1 213 ? 12.181 -8.588 14.481 1.00 35.72 213 PHE A N 1
ATOM 1654 C CA . PHE A 1 213 ? 12.804 -9.556 13.579 1.00 35.72 213 PHE A CA 1
ATOM 1655 C C . PHE A 1 213 ? 12.666 -10.953 14.191 1.00 35.72 213 PHE A C 1
ATOM 1657 O O . PHE A 1 213 ? 12.980 -11.146 15.366 1.00 35.72 213 PHE A O 1
ATOM 1664 N N . HIS A 1 214 ? 12.175 -11.927 13.425 1.00 33.41 214 HIS A N 1
ATOM 1665 C CA . HIS A 1 214 ? 12.058 -13.309 13.889 1.00 33.41 214 HIS A CA 1
ATOM 1666 C C . HIS A 1 214 ? 13.249 -14.126 13.376 1.00 33.41 214 HIS A C 1
ATOM 1668 O O . HIS A 1 214 ? 13.277 -14.524 12.216 1.00 33.41 214 HIS A O 1
ATOM 1674 N N . PHE A 1 215 ? 14.226 -14.403 14.242 1.00 26.36 215 PHE A N 1
ATOM 1675 C CA . PHE A 1 215 ? 15.195 -15.475 14.015 1.00 26.36 215 PHE A CA 1
ATOM 1676 C C . PHE A 1 215 ? 14.738 -16.699 14.808 1.00 26.36 215 PHE A C 1
ATOM 1678 O O . PHE A 1 215 ? 14.980 -16.792 16.007 1.00 26.36 215 PHE A O 1
ATOM 1685 N N . LYS A 1 216 ? 14.078 -17.658 14.152 1.00 29.98 216 LYS A N 1
ATOM 1686 C CA . LYS A 1 216 ? 13.992 -19.030 14.677 1.00 29.98 216 LYS A CA 1
ATOM 1687 C C . LYS A 1 216 ? 15.169 -19.829 14.121 1.00 29.98 216 LYS A C 1
ATOM 1689 O O . LYS A 1 216 ? 15.019 -20.628 13.206 1.00 29.98 216 LYS A O 1
ATOM 1694 N N . GLY A 1 217 ? 16.355 -19.559 14.657 1.00 28.27 217 GLY A N 1
ATOM 1695 C CA . GLY A 1 217 ? 17.490 -20.470 14.565 1.00 28.27 217 GLY A CA 1
ATOM 1696 C C . GLY A 1 217 ? 17.580 -21.236 15.877 1.00 28.27 217 GLY A C 1
ATOM 1697 O O . GLY A 1 217 ? 17.841 -20.629 16.911 1.00 28.27 217 GLY A O 1
ATOM 1698 N N . ASN A 1 218 ? 17.329 -22.545 15.851 1.00 28.16 218 ASN A N 1
ATOM 1699 C CA . ASN A 1 218 ? 17.714 -23.426 16.953 1.00 28.16 218 ASN A CA 1
ATOM 1700 C C . ASN A 1 218 ? 19.235 -23.288 17.146 1.00 28.16 218 ASN A C 1
ATOM 1702 O O . ASN A 1 218 ? 19.957 -23.479 16.162 1.00 28.16 218 ASN A O 1
ATOM 1706 N N . PRO A 1 219 ? 19.756 -22.989 18.349 1.00 33.84 219 PRO A N 1
ATOM 1707 C CA . PRO A 1 219 ? 21.166 -23.214 18.604 1.00 33.84 219 PRO A CA 1
ATOM 1708 C C . PRO A 1 219 ? 21.385 -24.729 18.571 1.00 33.84 219 PRO A C 1
ATOM 1710 O O . PRO A 1 219 ? 20.992 -25.449 19.483 1.00 33.84 219 PRO A O 1
ATOM 1713 N N . MET A 1 220 ? 21.966 -25.226 17.478 1.00 29.41 220 MET A N 1
ATOM 1714 C CA . MET A 1 220 ? 22.675 -26.499 17.513 1.00 29.41 220 MET A CA 1
ATOM 1715 C C . MET A 1 220 ? 23.804 -26.325 18.527 1.00 29.41 220 MET A C 1
ATOM 1717 O O . MET A 1 220 ? 24.753 -25.578 18.278 1.00 29.41 220 MET A O 1
ATOM 1721 N N . GLU A 1 221 ? 23.664 -26.968 19.684 1.00 29.67 221 GLU A N 1
ATOM 1722 C CA . GLU A 1 221 ? 24.759 -27.193 20.616 1.00 29.67 221 GLU A CA 1
ATOM 1723 C C . GLU A 1 221 ? 25.897 -27.876 19.854 1.00 29.67 221 GLU A C 1
ATOM 1725 O O . GLU A 1 221 ? 25.831 -29.051 19.501 1.00 29.67 221 GLU A O 1
ATOM 1730 N N . LEU A 1 222 ? 26.961 -27.125 19.581 1.00 32.31 222 LEU A N 1
ATOM 1731 C CA . LEU A 1 222 ? 28.267 -27.714 19.339 1.00 32.31 222 LEU A CA 1
ATOM 1732 C C . LEU A 1 222 ? 28.796 -28.161 20.703 1.00 32.31 222 LEU A C 1
ATOM 1734 O O . LEU A 1 222 ? 29.510 -27.414 21.373 1.00 32.31 222 LEU A O 1
ATOM 1738 N N . SER A 1 223 ? 28.418 -29.371 21.120 1.00 29.66 223 SER A N 1
ATOM 1739 C CA . SER A 1 223 ? 29.132 -30.090 22.169 1.00 29.66 223 SER A CA 1
ATOM 1740 C C . SER A 1 223 ? 30.561 -30.315 21.674 1.00 29.66 223 SER A C 1
ATOM 1742 O O . SER A 1 223 ? 30.810 -31.124 20.778 1.00 29.66 223 SER A O 1
ATOM 1744 N N . ARG A 1 224 ? 31.505 -29.547 22.215 1.00 39.38 224 ARG A N 1
ATOM 1745 C CA . ARG A 1 224 ? 32.917 -29.911 22.176 1.00 39.38 224 ARG A CA 1
ATOM 1746 C C . ARG A 1 224 ? 33.118 -31.005 23.211 1.00 39.38 224 ARG A C 1
ATOM 1748 O O . ARG A 1 224 ? 33.261 -30.684 24.381 1.00 39.38 224 ARG A O 1
ATOM 1755 N N . ASP A 1 225 ? 33.139 -32.244 22.749 1.00 35.69 225 ASP A N 1
ATOM 1756 C CA . ASP A 1 225 ? 33.782 -33.355 23.437 1.00 35.69 225 ASP A CA 1
ATOM 1757 C C . ASP A 1 225 ? 34.576 -34.167 22.403 1.00 35.69 225 ASP A C 1
ATOM 1759 O O . ASP A 1 225 ? 34.043 -34.510 21.345 1.00 35.69 225 ASP A O 1
ATOM 1763 N N . ALA A 1 226 ? 35.829 -34.457 22.783 1.00 35.22 226 ALA A N 1
ATOM 1764 C CA . ALA A 1 226 ? 36.940 -35.120 22.077 1.00 35.22 226 ALA A CA 1
ATOM 1765 C C . ALA A 1 226 ? 37.824 -34.241 21.170 1.00 35.22 226 ALA A C 1
ATOM 1767 O O . ALA A 1 226 ? 37.414 -33.876 20.046 1.00 35.22 226 ALA A O 1
#